Protein AF-A0A399PXQ8-F1 (afdb_monomer_lite)

Organism: NCBI:txid31963

pLDDT: mean 81.85, std 18.83, range [29.98, 98.56]

Structure (mmCIF, N/CA/C/O backbone):
data_AF-A0A399PXQ8-F1
#
_entry.id   AF-A0A399PXQ8-F1
#
loop_
_atom_site.group_PDB
_atom_site.id
_atom_site.type_symbol
_atom_site.label_atom_id
_atom_site.label_alt_id
_atom_site.label_comp_id
_atom_site.label_asym_id
_atom_site.label_entity_id
_atom_site.label_seq_id
_atom_site.pdbx_PDB_ins_code
_atom_site.Cartn_x
_atom_site.Cartn_y
_atom_site.Cartn_z
_atom_site.occupancy
_atom_site.B_iso_or_equiv
_atom_site.auth_seq_id
_atom_site.auth_comp_id
_atom_site.auth_asym_id
_atom_site.auth_atom_id
_atom_site.pdbx_PDB_model_num
ATOM 1 N N . MET A 1 1 ? 26.968 -55.849 16.851 1.00 38.81 1 MET A N 1
ATOM 2 C CA . MET A 1 1 ? 26.206 -56.523 15.780 1.00 38.81 1 MET A CA 1
ATOM 3 C C . MET A 1 1 ? 25.597 -55.443 14.907 1.00 38.81 1 MET A C 1
ATOM 5 O O . MET A 1 1 ? 24.667 -54.772 15.325 1.00 38.81 1 MET A O 1
ATOM 9 N N . THR A 1 2 ? 26.236 -55.182 13.773 1.00 31.77 2 THR A N 1
ATOM 10 C CA . THR A 1 2 ? 25.861 -54.175 12.774 1.00 31.77 2 THR A CA 1
ATOM 11 C C . THR A 1 2 ? 24.678 -54.682 11.950 1.00 31.77 2 THR A C 1
ATOM 13 O O . THR A 1 2 ? 24.764 -55.752 11.354 1.00 31.77 2 THR A O 1
ATOM 16 N N . SER A 1 3 ? 23.578 -53.931 11.944 1.00 33.56 3 SER A N 1
ATOM 17 C CA . SER A 1 3 ? 22.373 -54.218 11.161 1.00 33.56 3 SER A CA 1
ATOM 18 C C . SER A 1 3 ? 22.463 -53.503 9.814 1.00 33.56 3 SER A C 1
ATOM 20 O O . SER A 1 3 ? 22.301 -52.286 9.749 1.00 33.56 3 SER A O 1
ATOM 22 N N . SER A 1 4 ? 22.734 -54.267 8.757 1.00 29.98 4 SER A N 1
ATOM 23 C CA . SER A 1 4 ? 22.723 -53.819 7.365 1.00 29.98 4 SER A CA 1
ATOM 24 C C . SER A 1 4 ? 21.299 -53.833 6.811 1.00 29.98 4 SER A C 1
ATOM 26 O O . SER A 1 4 ? 20.674 -54.889 6.738 1.00 29.98 4 SER A O 1
ATOM 28 N N . THR A 1 5 ? 20.807 -52.678 6.370 1.00 34.47 5 THR A N 1
ATOM 29 C CA . THR A 1 5 ? 19.615 -52.577 5.516 1.00 34.47 5 THR A CA 1
ATOM 30 C C . THR A 1 5 ? 20.083 -52.534 4.055 1.00 34.47 5 THR A C 1
ATOM 32 O O . THR A 1 5 ? 20.978 -51.742 3.751 1.00 34.47 5 THR A O 1
ATOM 35 N N . PRO A 1 6 ? 19.546 -53.365 3.144 1.00 36.91 6 PRO A N 1
ATOM 36 C CA . PRO A 1 6 ? 20.032 -53.431 1.770 1.00 36.91 6 PRO A CA 1
ATOM 37 C C . PRO A 1 6 ? 19.530 -52.235 0.950 1.00 36.91 6 PRO A C 1
ATOM 39 O O . PRO A 1 6 ? 18.336 -51.932 0.921 1.00 36.91 6 PRO A O 1
ATOM 42 N N . ASN A 1 7 ? 20.472 -51.555 0.296 1.00 32.03 7 ASN A N 1
ATOM 43 C CA . ASN A 1 7 ? 20.227 -50.483 -0.662 1.00 32.03 7 ASN A CA 1
ATOM 44 C C . ASN A 1 7 ? 19.535 -51.075 -1.901 1.00 32.03 7 ASN A C 1
ATOM 46 O O . ASN A 1 7 ? 20.034 -52.041 -2.472 1.00 32.03 7 ASN A O 1
ATOM 50 N N . ARG A 1 8 ? 18.374 -50.531 -2.280 1.00 40.97 8 ARG A N 1
ATOM 51 C CA . ARG A 1 8 ? 17.655 -50.933 -3.496 1.00 40.97 8 ARG A CA 1
ATOM 52 C C . ARG A 1 8 ? 18.458 -50.505 -4.720 1.00 40.97 8 ARG A C 1
ATOM 54 O O . ARG A 1 8 ? 18.785 -49.326 -4.854 1.00 40.97 8 ARG A O 1
ATOM 61 N N . ASP A 1 9 ? 18.706 -51.472 -5.594 1.00 32.62 9 ASP A N 1
ATOM 62 C CA . ASP A 1 9 ? 19.324 -51.317 -6.906 1.00 32.62 9 ASP A CA 1
ATOM 63 C C . ASP A 1 9 ? 18.721 -50.138 -7.682 1.00 32.62 9 ASP A C 1
ATOM 65 O O . ASP A 1 9 ? 17.524 -50.098 -7.982 1.00 32.62 9 ASP A O 1
ATOM 69 N N . ARG A 1 10 ? 19.576 -49.163 -8.004 1.00 40.88 10 ARG A N 1
ATOM 70 C CA . ARG A 1 10 ? 19.315 -48.075 -8.954 1.00 40.88 10 ARG A CA 1
ATOM 71 C C . ARG A 1 10 ? 19.903 -48.436 -10.321 1.00 40.88 10 ARG A C 1
ATOM 73 O O . ARG A 1 10 ? 20.663 -47.658 -10.872 1.00 40.88 10 ARG A O 1
ATOM 80 N N . ASP A 1 11 ? 19.513 -49.575 -10.878 1.00 36.62 11 ASP A N 1
ATOM 81 C CA . ASP A 1 11 ? 19.867 -49.948 -12.255 1.00 36.62 11 ASP A CA 1
ATOM 82 C C . ASP A 1 11 ? 18.611 -49.984 -13.134 1.00 36.62 11 ASP A C 1
ATOM 84 O O . ASP A 1 11 ? 18.221 -51.000 -13.703 1.00 36.62 11 ASP A O 1
ATOM 88 N N . SER A 1 12 ? 17.957 -48.826 -13.254 1.00 39.91 12 SER A N 1
ATOM 89 C CA . SER A 1 12 ? 17.153 -48.525 -14.442 1.00 39.91 12 SER A CA 1
ATOM 90 C C . SER A 1 12 ? 17.862 -47.394 -15.173 1.00 39.91 12 SER A C 1
ATOM 92 O O . SER A 1 12 ? 17.763 -46.227 -14.802 1.00 39.91 12 SER A O 1
ATOM 94 N N . ALA A 1 13 ? 18.681 -47.793 -16.144 1.00 40.56 13 ALA A N 1
ATOM 95 C CA . ALA A 1 13 ? 19.464 -46.911 -16.986 1.00 40.56 13 ALA A CA 1
ATOM 96 C C . ALA A 1 13 ? 18.548 -45.877 -17.658 1.00 40.56 13 ALA A C 1
ATOM 98 O O . ALA A 1 13 ? 17.696 -46.217 -18.482 1.00 40.56 13 ALA A O 1
ATOM 99 N N . GLY A 1 14 ? 18.729 -44.604 -17.299 1.00 46.91 14 GLY A N 1
ATOM 100 C CA . GLY A 1 14 ? 18.383 -43.512 -18.203 1.00 46.91 14 GLY A CA 1
ATOM 101 C C . GLY A 1 14 ? 19.235 -43.619 -19.475 1.00 46.91 14 GLY A C 1
ATOM 102 O O . GLY A 1 14 ? 20.247 -44.321 -19.459 1.00 46.91 14 GLY A O 1
ATOM 103 N N . PRO A 1 15 ? 18.839 -42.975 -20.585 1.00 44.28 15 PRO A N 1
ATOM 104 C CA . PRO A 1 15 ? 19.605 -43.046 -21.823 1.00 44.28 15 PRO A CA 1
ATOM 105 C C . PRO A 1 15 ? 21.043 -42.590 -21.561 1.00 44.28 15 PRO A C 1
ATOM 107 O O . PRO A 1 15 ? 21.268 -41.476 -21.087 1.00 44.28 15 PRO A O 1
ATOM 110 N N . ASP A 1 16 ? 21.987 -43.490 -21.829 1.00 48.72 16 ASP A N 1
ATOM 111 C CA . ASP A 1 16 ? 23.416 -43.280 -21.637 1.00 48.72 16 ASP A CA 1
ATOM 112 C C . ASP A 1 16 ? 23.863 -42.179 -22.605 1.00 48.72 16 ASP A C 1
ATOM 114 O O . ASP A 1 16 ? 23.811 -42.340 -23.829 1.00 48.72 16 ASP A O 1
ATOM 118 N N . VAL A 1 17 ? 24.192 -41.006 -22.066 1.00 55.41 17 VAL A N 1
ATOM 119 C CA . VAL A 1 17 ? 24.656 -39.881 -22.876 1.00 55.41 17 VAL A CA 1
ATOM 120 C C . VAL A 1 17 ? 26.142 -40.101 -23.116 1.00 55.41 17 VAL A C 1
ATOM 122 O O . VAL A 1 17 ? 26.964 -39.822 -22.245 1.00 55.41 17 VAL A O 1
ATOM 125 N N . ASP A 1 18 ? 26.480 -40.627 -24.292 1.00 57.66 18 ASP A N 1
ATOM 126 C CA . ASP A 1 18 ? 27.865 -40.803 -24.721 1.00 57.66 18 ASP A CA 1
ATOM 127 C C . ASP A 1 18 ? 28.581 -39.443 -24.799 1.00 57.66 18 ASP A C 1
ATOM 129 O O . ASP A 1 18 ? 28.399 -38.662 -25.734 1.00 57.66 18 ASP A O 1
ATOM 133 N N . ALA A 1 19 ? 29.389 -39.155 -23.779 1.00 57.72 19 ALA A N 1
ATOM 134 C CA . ALA A 1 19 ? 30.185 -37.938 -23.664 1.00 57.72 19 ALA A CA 1
ATOM 135 C C . ALA A 1 19 ? 31.616 -38.100 -24.214 1.00 57.72 19 ALA A C 1
ATOM 137 O O . ALA A 1 19 ? 32.419 -37.171 -24.112 1.00 57.72 19 ALA A O 1
ATOM 138 N N . SER A 1 20 ? 31.959 -39.259 -24.793 1.00 65.75 20 SER A N 1
ATOM 139 C CA . SER A 1 20 ? 33.322 -39.556 -25.260 1.00 65.75 20 SER A CA 1
ATOM 140 C C . SER A 1 20 ? 33.755 -38.736 -26.484 1.00 65.75 20 SER A C 1
ATOM 142 O O . SER A 1 20 ? 34.948 -38.647 -26.771 1.00 65.75 20 SER A O 1
ATOM 144 N N . GLY A 1 21 ? 32.804 -38.094 -27.173 1.00 65.25 21 GLY A N 1
ATOM 145 C CA . GLY A 1 21 ? 33.044 -37.236 -28.338 1.00 65.25 21 GLY A CA 1
ATOM 146 C C . GLY A 1 21 ? 33.207 -35.737 -28.052 1.00 65.25 21 GLY A C 1
ATOM 147 O O . GLY A 1 21 ? 33.344 -34.975 -29.007 1.00 65.25 21 GLY A O 1
ATOM 148 N N . ILE A 1 22 ? 33.160 -35.294 -26.789 1.00 63.03 22 ILE A N 1
ATOM 149 C CA . ILE A 1 22 ? 33.244 -33.864 -26.440 1.00 63.03 22 ILE A CA 1
ATOM 150 C C . ILE A 1 22 ? 34.714 -33.425 -26.367 1.00 63.03 22 ILE A C 1
ATOM 152 O O . ILE A 1 22 ? 35.484 -33.948 -25.559 1.00 63.03 22 ILE A O 1
ATOM 156 N N . ASP A 1 23 ? 35.098 -32.440 -27.186 1.00 67.19 23 ASP A N 1
ATOM 157 C CA . ASP A 1 23 ? 36.404 -31.779 -27.090 1.00 67.19 23 ASP A CA 1
ATOM 158 C C . ASP A 1 23 ? 36.410 -30.771 -25.928 1.00 67.19 23 ASP A C 1
ATOM 160 O O . ASP A 1 23 ? 35.724 -29.749 -25.957 1.00 67.19 23 ASP A O 1
ATOM 164 N N . TRP A 1 24 ? 37.202 -31.063 -24.894 1.00 68.12 24 TRP A N 1
ATOM 165 C CA . TRP A 1 24 ? 37.353 -30.227 -23.698 1.00 68.12 24 TRP A CA 1
ATOM 166 C C . TRP A 1 24 ? 38.434 -29.137 -23.838 1.00 68.12 24 TRP A C 1
ATOM 168 O O . TRP A 1 24 ? 38.728 -28.439 -22.868 1.00 68.12 24 TRP A O 1
ATOM 178 N N . GLY A 1 25 ? 39.053 -28.980 -25.015 1.00 71.44 25 GLY A N 1
ATOM 179 C CA . GLY A 1 25 ? 39.906 -27.834 -25.336 1.00 71.44 25 GLY A CA 1
ATOM 180 C C . GLY A 1 25 ? 39.104 -26.532 -25.478 1.00 71.44 25 GLY A C 1
ATOM 181 O O . GLY A 1 25 ? 37.890 -26.555 -25.654 1.00 71.44 25 GLY A O 1
ATOM 182 N N . SER A 1 26 ? 39.765 -25.369 -25.433 1.00 59.62 26 SER A N 1
ATOM 183 C CA . SER A 1 26 ? 39.088 -24.056 -25.455 1.00 59.62 26 SER A CA 1
ATOM 184 C C . SER A 1 26 ? 38.149 -23.861 -26.656 1.00 59.62 26 SER A C 1
ATOM 186 O O . SER A 1 26 ? 37.049 -23.346 -26.490 1.00 59.62 26 SER A O 1
ATOM 188 N N . GLY A 1 27 ? 38.528 -24.342 -27.846 1.00 65.50 27 GLY A N 1
ATOM 189 C CA . GLY A 1 27 ? 37.681 -24.277 -29.044 1.00 65.50 27 GLY A CA 1
ATOM 190 C C . GLY A 1 27 ? 36.450 -25.194 -28.993 1.00 65.50 27 GLY A C 1
ATOM 191 O O . GLY A 1 27 ? 35.380 -24.816 -29.473 1.00 65.50 27 GLY A O 1
ATOM 192 N N . GLY A 1 28 ? 36.568 -26.376 -28.380 1.00 64.88 28 GLY A N 1
ATOM 193 C CA . GLY A 1 28 ? 35.453 -27.299 -28.156 1.00 64.88 28 GLY A CA 1
ATOM 194 C C . GLY A 1 28 ? 34.519 -26.838 -27.033 1.00 64.88 28 GLY A C 1
ATOM 195 O O . GLY A 1 28 ? 33.299 -26.914 -27.171 1.00 64.88 28 GLY A O 1
ATOM 196 N N . ILE A 1 29 ? 35.058 -26.230 -25.975 1.00 61.78 29 ILE A N 1
ATOM 197 C CA . ILE A 1 29 ? 34.265 -25.584 -24.919 1.00 61.78 29 ILE A CA 1
ATOM 198 C C . ILE A 1 29 ? 33.440 -24.419 -25.488 1.00 61.78 29 ILE A C 1
ATOM 200 O O . ILE A 1 29 ? 32.270 -24.273 -25.154 1.00 61.78 29 ILE A O 1
ATOM 204 N N . GLU A 1 30 ? 33.982 -23.600 -26.384 1.00 60.16 30 GLU A N 1
ATOM 205 C CA . GLU A 1 30 ? 33.217 -22.476 -26.942 1.00 60.16 30 GLU A CA 1
ATOM 206 C C . GLU A 1 30 ? 32.119 -22.919 -27.928 1.00 60.16 30 GLU A C 1
ATOM 208 O O . GLU A 1 30 ? 31.061 -22.293 -27.993 1.00 60.16 30 GLU A O 1
ATOM 213 N N . THR A 1 31 ? 32.325 -24.015 -28.667 1.00 65.19 31 THR A N 1
ATOM 214 C CA . THR A 1 31 ? 31.425 -24.426 -29.766 1.00 65.19 31 THR A CA 1
ATOM 215 C C . THR A 1 31 ? 30.528 -25.624 -29.443 1.00 65.19 31 THR A C 1
ATOM 217 O O . THR A 1 31 ? 29.359 -25.640 -29.833 1.00 65.19 31 THR A O 1
ATOM 220 N N . GLN A 1 32 ? 31.026 -26.619 -28.709 1.00 67.44 32 GLN A N 1
ATOM 221 C CA . GLN A 1 32 ? 30.308 -27.859 -28.400 1.00 67.44 32 GLN A CA 1
ATOM 222 C C . GLN A 1 32 ? 29.657 -27.841 -27.019 1.00 67.44 32 GLN A C 1
ATOM 224 O O . GLN A 1 32 ? 28.577 -28.408 -26.867 1.00 67.44 32 GLN A O 1
ATOM 229 N N . PHE A 1 33 ? 30.244 -27.179 -26.015 1.00 72.75 33 PHE A N 1
ATOM 230 C CA . PHE A 1 33 ? 29.634 -27.107 -24.680 1.00 72.75 33 PHE A CA 1
ATOM 231 C C . PHE A 1 33 ? 28.353 -26.266 -24.691 1.00 72.75 33 PHE A C 1
ATOM 233 O O . PHE A 1 33 ? 27.337 -26.711 -24.167 1.00 72.75 33 PHE A O 1
ATOM 240 N N . GLY A 1 34 ? 28.351 -25.106 -25.360 1.00 73.44 34 GLY A N 1
ATOM 241 C CA . GLY A 1 34 ? 27.140 -24.290 -25.522 1.00 73.44 34 GLY A CA 1
ATOM 242 C C . GLY A 1 34 ? 26.015 -25.043 -26.244 1.00 73.44 34 GLY A C 1
ATOM 243 O O . GLY A 1 34 ? 24.862 -25.020 -25.810 1.00 73.44 34 GLY A O 1
ATOM 244 N N . TRP A 1 35 ? 26.362 -25.794 -27.295 1.00 76.38 35 TRP A N 1
ATOM 245 C CA . TRP A 1 35 ? 25.419 -26.661 -28.003 1.00 76.38 35 TRP A CA 1
ATOM 246 C C . TRP A 1 35 ? 24.925 -27.823 -27.130 1.00 76.38 35 TRP A C 1
ATOM 248 O O . TRP A 1 35 ? 23.727 -28.095 -27.093 1.00 76.38 35 TRP A O 1
ATOM 258 N N . SER A 1 36 ? 25.820 -28.466 -26.377 1.00 78.69 36 SER A N 1
ATOM 259 C CA . SER A 1 36 ? 25.495 -29.594 -25.497 1.00 78.69 36 SER A CA 1
ATOM 260 C C . SER A 1 36 ? 24.619 -29.163 -24.325 1.00 78.69 36 SER A C 1
ATOM 262 O O . SER A 1 36 ? 23.662 -29.859 -24.001 1.00 78.69 36 SER A O 1
ATOM 264 N N . ILE A 1 37 ? 24.869 -27.990 -23.734 1.00 81.12 37 ILE A N 1
ATOM 265 C CA . ILE A 1 37 ? 23.994 -27.399 -22.714 1.00 81.12 37 ILE A CA 1
ATOM 266 C C . ILE A 1 37 ? 22.597 -27.199 -23.286 1.00 81.12 37 ILE A C 1
ATOM 268 O O . ILE A 1 37 ? 21.619 -27.605 -22.661 1.00 81.12 37 ILE A O 1
ATOM 272 N N . GLN A 1 38 ? 22.493 -26.608 -24.477 1.00 78.56 38 GLN A N 1
ATOM 273 C CA . GLN A 1 38 ? 21.197 -26.394 -25.105 1.00 78.56 38 GLN A CA 1
ATOM 274 C C . GLN A 1 38 ? 20.508 -27.726 -25.420 1.00 78.56 38 GLN A C 1
ATOM 276 O O . GLN A 1 38 ? 19.316 -27.865 -25.163 1.00 78.56 38 GLN A O 1
ATOM 281 N N . ALA A 1 39 ? 21.229 -28.727 -25.927 1.00 80.44 39 ALA A N 1
ATOM 282 C CA . ALA A 1 39 ? 20.679 -30.046 -26.224 1.00 80.44 39 ALA A CA 1
ATOM 283 C C . ALA A 1 39 ? 20.182 -30.766 -24.958 1.00 80.44 39 ALA A C 1
ATOM 285 O O . ALA A 1 39 ? 19.056 -31.267 -24.941 1.00 80.44 39 ALA A O 1
ATOM 286 N N . VAL A 1 40 ? 20.973 -30.752 -23.880 1.00 86.50 40 VAL A N 1
ATOM 287 C CA . VAL A 1 40 ? 20.592 -31.299 -22.568 1.00 86.50 40 VAL A CA 1
ATOM 288 C C . VAL A 1 40 ? 19.386 -30.553 -22.009 1.00 86.50 40 VAL A C 1
ATOM 290 O O . VAL A 1 40 ? 18.427 -31.187 -21.576 1.00 86.50 40 VAL A O 1
ATOM 293 N N . TYR A 1 41 ? 19.382 -29.220 -22.073 1.00 82.94 41 TYR A N 1
ATOM 294 C CA . TYR A 1 41 ? 18.260 -28.402 -21.625 1.00 82.94 41 TYR A CA 1
ATOM 295 C C . TYR A 1 41 ? 16.979 -28.722 -22.405 1.00 82.94 41 TYR A C 1
ATOM 297 O O . TYR A 1 41 ? 15.939 -28.964 -21.801 1.00 82.94 41 TYR A O 1
ATOM 305 N N . GLN A 1 42 ? 17.044 -28.803 -23.735 1.00 82.56 42 GLN A N 1
ATOM 306 C CA . GLN A 1 42 ? 15.889 -29.137 -24.575 1.00 82.56 42 GLN A CA 1
ATOM 307 C C . GLN A 1 42 ? 15.394 -30.572 -24.337 1.00 82.56 42 GLN A C 1
ATOM 309 O O . GLN A 1 42 ? 14.185 -30.814 -24.287 1.00 82.56 42 GLN A O 1
ATOM 314 N N . GLY A 1 43 ? 16.312 -31.526 -24.157 1.00 83.81 43 GLY A N 1
ATOM 315 C CA . GLY A 1 43 ? 15.990 -32.906 -23.793 1.00 83.81 43 GLY A CA 1
ATOM 316 C C . GLY A 1 43 ? 15.304 -32.997 -22.429 1.00 83.81 43 GLY A C 1
ATOM 317 O O . GLY A 1 43 ? 14.263 -33.647 -22.295 1.00 83.81 43 GLY A O 1
ATOM 318 N N . PHE A 1 44 ? 15.830 -32.277 -21.437 1.00 83.50 44 PHE A N 1
ATOM 319 C CA . PHE A 1 44 ? 15.227 -32.147 -20.116 1.00 83.50 44 PHE A CA 1
ATOM 320 C C . PHE A 1 44 ? 13.836 -31.511 -20.190 1.00 83.50 44 PHE A C 1
ATOM 322 O O . PHE A 1 44 ? 12.890 -32.089 -19.665 1.00 83.50 44 PHE A O 1
ATOM 329 N N . VAL A 1 45 ? 13.676 -30.377 -20.884 1.00 81.44 45 VAL A N 1
ATOM 330 C CA . VAL A 1 45 ? 12.386 -29.680 -21.028 1.00 81.44 45 VAL A CA 1
ATOM 331 C C . VAL A 1 45 ? 11.336 -30.601 -21.641 1.00 81.44 45 VAL A C 1
ATOM 333 O O . VAL A 1 45 ? 10.243 -30.711 -21.094 1.00 81.44 45 VAL A O 1
ATOM 336 N N . ARG A 1 46 ? 11.666 -31.313 -22.724 1.00 84.50 46 ARG A N 1
ATOM 337 C CA . ARG A 1 46 ? 10.748 -32.259 -23.380 1.00 84.50 46 ARG A CA 1
ATOM 338 C C . ARG A 1 46 ? 10.324 -33.392 -22.445 1.00 84.50 46 ARG A C 1
ATOM 340 O O . ARG A 1 46 ? 9.143 -33.741 -22.374 1.00 84.50 46 ARG A O 1
ATOM 347 N N . THR A 1 47 ? 11.287 -33.961 -21.725 1.00 87.44 47 THR A N 1
ATOM 348 C CA . THR A 1 47 ? 11.041 -35.069 -20.793 1.00 87.44 47 THR A CA 1
ATOM 349 C C . THR A 1 47 ? 10.195 -34.602 -19.612 1.00 87.44 47 THR A C 1
ATOM 351 O O . THR A 1 47 ? 9.193 -35.233 -19.289 1.00 87.44 47 THR A O 1
ATOM 354 N N . ALA A 1 48 ? 10.533 -33.452 -19.025 1.00 82.56 48 ALA A N 1
ATOM 355 C CA . ALA A 1 48 ? 9.783 -32.840 -17.936 1.00 82.56 48 ALA A CA 1
ATOM 356 C C . ALA A 1 48 ? 8.350 -32.494 -18.362 1.00 82.56 48 ALA A C 1
ATOM 358 O O . ALA A 1 48 ? 7.413 -32.855 -17.662 1.00 82.56 48 ALA A O 1
ATOM 359 N N . GLN A 1 49 ? 8.159 -31.862 -19.526 1.00 87.44 49 GLN A N 1
ATOM 360 C CA . GLN A 1 49 ? 6.830 -31.556 -20.072 1.00 87.44 49 GLN A CA 1
ATOM 361 C C . GLN A 1 49 ? 5.959 -32.804 -20.212 1.00 87.44 49 GLN A C 1
ATOM 363 O O . GLN A 1 49 ? 4.781 -32.759 -19.879 1.00 87.44 49 GLN A O 1
ATOM 368 N N . THR A 1 50 ? 6.544 -33.911 -20.671 1.00 90.50 50 THR A N 1
ATOM 369 C CA . THR A 1 50 ? 5.827 -35.184 -20.806 1.00 90.50 50 THR A CA 1
ATOM 370 C C . THR A 1 50 ? 5.485 -35.771 -19.436 1.00 90.50 50 THR A C 1
ATOM 372 O O . THR A 1 50 ? 4.361 -36.208 -19.217 1.00 90.50 50 THR A O 1
ATOM 375 N N . ALA A 1 51 ? 6.434 -35.746 -18.497 1.00 90.69 51 ALA A N 1
ATOM 376 C CA . ALA A 1 51 ? 6.261 -36.317 -17.164 1.00 90.69 51 ALA A CA 1
ATOM 377 C C . ALA A 1 51 ? 5.191 -35.600 -16.325 1.00 90.69 51 ALA A C 1
ATOM 379 O O . ALA A 1 51 ? 4.561 -36.230 -15.481 1.00 90.69 51 ALA A O 1
ATOM 380 N N . VAL A 1 52 ? 4.978 -34.300 -16.552 1.00 92.62 52 VAL A N 1
ATOM 381 C CA . VAL A 1 52 ? 3.979 -33.497 -15.828 1.00 92.62 52 VAL A CA 1
ATOM 382 C C . VAL A 1 52 ? 2.866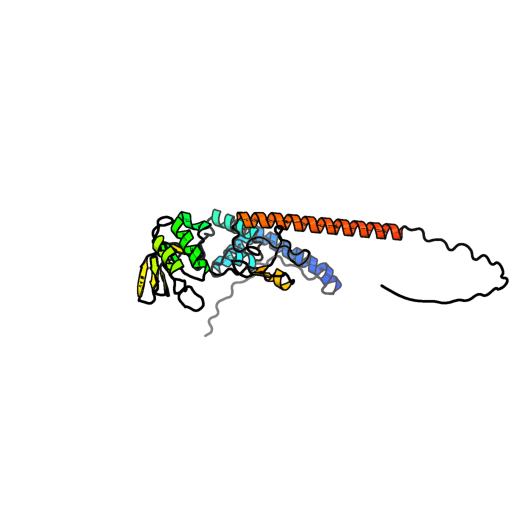 -32.970 -16.736 1.00 92.62 52 VAL A C 1
ATOM 384 O O . VAL A 1 52 ? 2.293 -31.918 -16.464 1.00 92.62 52 VAL A O 1
ATOM 387 N N . ALA A 1 53 ? 2.557 -33.687 -17.820 1.00 89.62 53 ALA A N 1
ATOM 388 C CA . ALA A 1 53 ? 1.569 -33.262 -18.814 1.00 89.62 53 ALA A CA 1
ATOM 389 C C . ALA A 1 53 ? 0.176 -32.991 -18.211 1.00 89.62 53 ALA A C 1
ATOM 391 O O . ALA A 1 53 ? -0.524 -32.084 -18.661 1.00 89.62 53 ALA A O 1
ATOM 392 N N . ASP A 1 54 ? -0.197 -33.730 -17.164 1.00 90.88 54 ASP A N 1
ATOM 393 C CA . ASP A 1 54 ? -1.494 -33.593 -16.490 1.00 90.88 54 ASP A CA 1
ATOM 394 C C . ASP A 1 54 ? -1.527 -32.478 -15.432 1.00 90.88 54 ASP A C 1
ATOM 396 O O . ASP A 1 54 ? -2.606 -32.107 -14.959 1.00 90.88 54 ASP A O 1
ATOM 400 N N . VAL A 1 55 ? -0.367 -31.916 -15.072 1.00 92.88 55 VAL A N 1
ATOM 401 C CA . VAL A 1 55 ? -0.267 -30.819 -14.104 1.00 92.88 55 VAL A CA 1
ATOM 402 C C . VAL A 1 55 ? -0.595 -29.496 -14.804 1.00 92.88 55 VAL A C 1
ATOM 404 O O . VAL A 1 55 ? 0.074 -29.134 -15.778 1.00 92.88 55 VAL A O 1
ATOM 407 N N . PRO A 1 56 ? -1.581 -28.717 -14.324 1.00 92.06 56 PRO A N 1
ATOM 408 C CA . PRO A 1 56 ? -1.878 -27.402 -14.890 1.00 92.06 56 PRO A CA 1
ATOM 409 C C . PRO A 1 56 ? -0.661 -26.479 -14.868 1.00 92.06 56 PRO A C 1
ATOM 411 O O . PRO A 1 56 ? 0.001 -26.338 -13.847 1.00 92.06 56 PRO A O 1
ATOM 414 N N . GLY A 1 57 ? -0.341 -25.859 -16.006 1.00 88.56 57 GLY A N 1
ATOM 415 C CA . GLY A 1 57 ? 0.882 -25.060 -16.156 1.00 88.56 57 GLY A CA 1
ATOM 416 C C . GLY A 1 57 ? 2.159 -25.882 -16.396 1.00 88.56 57 GLY A C 1
ATOM 417 O O . GLY A 1 57 ? 3.254 -25.311 -16.434 1.00 88.56 57 GLY A O 1
ATOM 418 N N . GLY A 1 58 ? 2.044 -27.204 -16.573 1.00 91.31 58 GLY A N 1
ATOM 419 C CA . GLY A 1 58 ? 3.135 -28.105 -16.936 1.00 91.31 58 GLY A CA 1
ATOM 420 C C . GLY A 1 58 ? 4.298 -28.059 -15.935 1.00 91.31 58 GLY A C 1
ATOM 421 O O . GLY A 1 58 ? 4.066 -28.019 -14.724 1.00 91.31 58 GLY A O 1
ATOM 422 N N . PRO A 1 59 ? 5.564 -28.015 -16.403 1.00 90.06 59 PRO A N 1
ATOM 423 C CA . PRO A 1 59 ? 6.735 -27.979 -15.521 1.00 90.06 59 PRO A CA 1
ATOM 424 C C . PRO A 1 59 ? 6.710 -26.851 -14.486 1.00 90.06 59 PRO A C 1
ATOM 426 O O . PRO A 1 59 ? 7.152 -27.048 -13.359 1.00 90.06 59 PRO A O 1
ATOM 429 N N . ARG A 1 60 ? 6.155 -25.683 -14.838 1.00 91.12 60 ARG A N 1
ATOM 430 C CA . ARG A 1 60 ? 6.042 -24.543 -13.915 1.00 91.12 60 ARG A CA 1
ATOM 431 C C . ARG A 1 60 ? 4.994 -24.791 -12.838 1.00 91.12 60 ARG A C 1
ATOM 433 O O . ARG A 1 60 ? 5.238 -24.483 -11.678 1.00 91.12 60 ARG A O 1
ATOM 440 N N . GLY A 1 61 ? 3.858 -25.379 -13.211 1.00 92.88 61 GLY A N 1
ATOM 441 C CA . GLY A 1 61 ? 2.841 -25.803 -12.251 1.00 92.88 61 GLY A CA 1
ATOM 442 C C . GLY A 1 61 ? 3.390 -26.814 -11.255 1.00 92.88 61 GLY A C 1
ATOM 443 O O . GLY A 1 61 ? 3.203 -26.663 -10.053 1.00 92.88 61 GLY A O 1
ATOM 444 N N . TYR A 1 62 ? 4.166 -27.783 -11.741 1.00 92.94 62 TYR A N 1
ATOM 445 C CA . TYR A 1 62 ? 4.843 -28.742 -10.874 1.00 92.94 62 TYR A CA 1
ATOM 446 C C . TYR A 1 62 ? 5.854 -28.071 -9.932 1.00 92.94 62 TYR A C 1
ATOM 448 O O . TYR A 1 62 ? 5.850 -28.354 -8.740 1.00 92.94 62 TYR A O 1
ATOM 456 N N . GLN A 1 63 ? 6.677 -27.138 -10.425 1.00 91.38 63 GLN A N 1
ATOM 457 C CA . GLN A 1 63 ? 7.609 -26.372 -9.582 1.00 91.38 63 GLN A CA 1
ATOM 458 C C . GLN A 1 63 ? 6.889 -25.585 -8.482 1.00 91.38 63 GLN A C 1
ATOM 460 O O . GLN A 1 63 ? 7.341 -25.581 -7.339 1.00 91.38 63 GLN A O 1
ATOM 465 N N . VAL A 1 64 ? 5.762 -24.953 -8.819 1.00 93.06 64 VAL A N 1
ATOM 466 C CA . VAL A 1 64 ? 4.895 -24.264 -7.857 1.00 93.06 64 VAL A CA 1
ATOM 467 C C . VAL A 1 64 ? 4.386 -25.240 -6.799 1.00 93.06 64 VAL A C 1
ATOM 469 O O . VAL A 1 64 ? 4.550 -24.964 -5.615 1.00 93.06 64 VAL A O 1
ATOM 472 N N . LEU A 1 65 ? 3.834 -26.390 -7.204 1.00 93.06 65 LEU A N 1
ATOM 473 C CA . LEU A 1 65 ? 3.320 -27.407 -6.280 1.00 93.06 65 LEU A CA 1
ATOM 474 C C . LEU A 1 65 ? 4.404 -27.956 -5.349 1.00 93.06 65 LEU A C 1
ATOM 476 O O . LEU A 1 65 ? 4.160 -28.111 -4.155 1.00 93.06 65 LEU A O 1
ATOM 480 N N . VAL A 1 66 ? 5.605 -28.222 -5.867 1.00 92.06 66 VAL A N 1
ATOM 481 C CA . VAL A 1 66 ? 6.740 -28.651 -5.041 1.00 92.06 66 VAL A CA 1
ATOM 482 C C . VAL A 1 66 ? 7.074 -27.568 -4.023 1.00 92.06 66 VAL A C 1
ATOM 484 O O . VAL A 1 66 ? 7.047 -27.839 -2.829 1.00 92.06 66 VAL A O 1
ATOM 487 N N . ALA A 1 67 ? 7.296 -26.331 -4.468 1.00 91.12 67 ALA A N 1
ATOM 488 C CA . ALA A 1 67 ? 7.692 -25.243 -3.583 1.00 91.12 67 ALA A CA 1
ATOM 489 C C . ALA A 1 67 ? 6.685 -25.006 -2.445 1.00 91.12 67 ALA A C 1
ATOM 491 O O . ALA A 1 67 ? 7.092 -24.903 -1.294 1.00 91.12 67 ALA A O 1
ATOM 492 N N . ILE A 1 68 ? 5.378 -24.990 -2.729 1.00 89.62 68 ILE A N 1
ATOM 493 C CA . ILE A 1 68 ? 4.355 -24.755 -1.693 1.00 89.62 68 ILE A CA 1
ATOM 494 C C . ILE A 1 68 ? 4.119 -25.957 -0.764 1.00 89.62 68 ILE A C 1
ATOM 496 O O . ILE A 1 68 ? 3.484 -25.793 0.272 1.00 89.62 68 ILE A O 1
ATOM 500 N N . THR A 1 69 ? 4.565 -27.163 -1.135 1.00 90.12 69 THR A N 1
ATOM 501 C CA . THR A 1 69 ? 4.416 -28.371 -0.298 1.00 90.12 69 THR A CA 1
ATOM 502 C C . THR A 1 69 ? 5.671 -28.696 0.503 1.00 90.12 69 THR A C 1
ATOM 504 O O . THR A 1 69 ? 5.580 -29.376 1.524 1.00 90.12 69 THR A O 1
ATOM 507 N N . THR A 1 70 ? 6.839 -28.219 0.068 1.00 88.06 70 THR A N 1
ATOM 508 C CA . THR A 1 70 ? 8.116 -28.440 0.760 1.00 88.06 70 THR A CA 1
ATOM 509 C C . THR A 1 70 ? 8.553 -27.270 1.634 1.00 88.06 70 THR A C 1
ATOM 511 O O . THR A 1 70 ? 9.500 -27.413 2.405 1.00 88.06 70 THR A O 1
ATOM 514 N N . GLU A 1 71 ? 7.910 -26.112 1.504 1.00 82.44 71 GLU A N 1
ATOM 515 C CA . GLU A 1 71 ? 8.282 -24.869 2.184 1.00 82.44 71 GLU A CA 1
ATOM 516 C C . GLU A 1 71 ? 7.049 -24.179 2.772 1.00 82.44 71 GLU A C 1
ATOM 518 O O . GLU A 1 71 ? 5.911 -24.549 2.481 1.00 82.44 71 GLU A O 1
ATOM 523 N N . GLU A 1 72 ? 7.271 -23.158 3.604 1.00 77.00 72 GLU A N 1
ATOM 524 C CA . GLU A 1 72 ? 6.169 -22.332 4.090 1.00 77.00 72 GLU A CA 1
ATOM 525 C C . GLU A 1 72 ? 5.478 -21.599 2.923 1.00 77.00 72 GLU A C 1
ATOM 527 O O . GLU A 1 72 ? 6.158 -21.047 2.048 1.00 77.00 72 GLU A O 1
ATOM 532 N N . PRO A 1 73 ? 4.133 -21.551 2.898 1.00 68.25 73 PRO A N 1
ATOM 533 C CA . PRO A 1 73 ? 3.394 -20.812 1.883 1.00 68.25 73 PRO A CA 1
ATOM 534 C C . PRO A 1 73 ? 3.799 -19.334 1.864 1.00 68.25 73 PRO A C 1
ATOM 536 O O . PRO A 1 73 ? 3.752 -18.646 2.881 1.00 68.25 73 PRO A O 1
ATOM 539 N N . THR A 1 74 ? 4.164 -18.822 0.689 1.00 77.62 74 THR A N 1
ATOM 540 C CA . THR A 1 74 ? 4.538 -17.413 0.494 1.00 77.62 74 THR A CA 1
ATOM 541 C C . THR A 1 74 ? 3.612 -16.727 -0.508 1.00 77.62 74 THR A C 1
ATOM 543 O O . THR A 1 74 ? 2.793 -17.357 -1.178 1.00 77.62 74 THR A O 1
ATOM 546 N N . SER A 1 75 ? 3.721 -15.400 -0.621 1.00 85.75 75 SER A N 1
ATOM 547 C CA . SER A 1 75 ? 2.978 -14.653 -1.643 1.00 85.75 75 SER A CA 1
ATOM 548 C C . SER A 1 75 ? 3.317 -15.133 -3.062 1.00 85.75 75 SER A C 1
ATOM 550 O O . SER A 1 75 ? 4.454 -15.515 -3.344 1.00 85.75 75 SER A O 1
ATOM 552 N N . GLN A 1 76 ? 2.366 -15.010 -3.994 1.00 88.56 76 GLN A N 1
ATOM 553 C CA . GLN A 1 76 ? 2.583 -15.353 -5.410 1.00 88.56 76 GLN A CA 1
ATOM 554 C C . GLN A 1 76 ? 3.805 -14.631 -6.005 1.00 88.56 76 GLN A C 1
ATOM 556 O O . GLN A 1 76 ? 4.541 -15.206 -6.800 1.00 88.56 76 GLN A O 1
ATOM 561 N N . LEU A 1 77 ? 4.056 -13.384 -5.586 1.00 83.38 77 LEU A N 1
ATOM 562 C CA . LEU A 1 77 ? 5.219 -12.614 -6.027 1.00 83.38 77 LEU A CA 1
ATOM 563 C C . LEU A 1 77 ? 6.539 -13.195 -5.499 1.00 83.38 77 LEU A C 1
ATOM 565 O O . LEU A 1 77 ? 7.506 -13.275 -6.252 1.00 83.38 77 LEU A O 1
ATOM 569 N N . ALA A 1 78 ? 6.579 -13.607 -4.231 1.00 83.50 78 ALA A N 1
ATOM 570 C CA . ALA A 1 78 ? 7.758 -14.247 -3.649 1.00 83.50 78 ALA A CA 1
ATOM 571 C C . ALA A 1 78 ? 8.054 -15.584 -4.344 1.00 83.50 78 ALA A C 1
ATOM 573 O O . ALA A 1 78 ? 9.200 -15.863 -4.694 1.00 83.50 78 ALA A O 1
ATOM 574 N N . LEU A 1 79 ? 7.006 -16.359 -4.635 1.00 89.38 79 LEU A N 1
ATOM 575 C CA . LEU A 1 79 ? 7.121 -17.610 -5.373 1.00 89.38 79 LEU A CA 1
ATOM 576 C C . LEU A 1 79 ? 7.629 -17.387 -6.807 1.00 89.38 79 LEU A C 1
ATOM 578 O O . LEU A 1 79 ? 8.499 -18.118 -7.275 1.00 89.38 79 LEU A O 1
ATOM 582 N N . ALA A 1 80 ? 7.138 -16.347 -7.488 1.00 89.88 80 ALA A N 1
ATOM 583 C CA . ALA A 1 80 ? 7.574 -15.973 -8.834 1.00 89.88 80 ALA A CA 1
ATOM 584 C C . ALA A 1 80 ? 9.071 -15.634 -8.868 1.00 89.88 80 ALA A C 1
ATOM 586 O O . ALA A 1 80 ? 9.818 -16.180 -9.679 1.00 89.88 80 ALA A O 1
ATOM 587 N N . GLN A 1 81 ? 9.524 -14.796 -7.931 1.00 86.75 81 GLN A N 1
ATOM 588 C CA . GLN A 1 81 ? 10.931 -14.417 -7.794 1.00 86.75 81 GLN A CA 1
ATOM 589 C C . GLN A 1 81 ? 11.822 -15.621 -7.481 1.00 86.75 81 GLN A C 1
ATOM 591 O O . GLN A 1 81 ? 12.868 -15.784 -8.105 1.00 86.75 81 GLN A O 1
ATOM 596 N N . ARG A 1 82 ? 11.392 -16.486 -6.555 1.00 85.69 82 ARG A N 1
ATOM 597 C CA . ARG A 1 82 ? 12.135 -17.688 -6.155 1.00 85.69 82 ARG A CA 1
ATOM 598 C C . ARG A 1 82 ? 12.306 -18.672 -7.309 1.00 85.69 82 ARG A C 1
ATOM 600 O O . ARG A 1 82 ? 13.391 -19.213 -7.492 1.00 85.69 82 ARG A O 1
ATOM 607 N N . LEU A 1 83 ? 11.238 -18.916 -8.064 1.00 90.12 83 LEU A N 1
ATOM 608 C CA . LEU A 1 83 ? 11.227 -19.912 -9.136 1.00 90.12 83 LEU A CA 1
ATOM 609 C C . LEU A 1 83 ? 11.716 -19.356 -10.482 1.00 90.12 83 LEU A C 1
ATOM 611 O O . LEU A 1 83 ? 11.756 -20.094 -11.464 1.00 90.12 83 LEU A O 1
ATOM 615 N N . GLY A 1 84 ? 12.066 -18.066 -10.554 1.00 89.62 84 GLY A N 1
ATOM 616 C CA . GLY A 1 84 ? 12.427 -17.410 -11.814 1.00 89.62 84 GLY A CA 1
ATOM 617 C C . GLY A 1 84 ? 11.276 -17.393 -12.828 1.00 89.62 84 GLY A C 1
ATOM 618 O O . GLY A 1 84 ? 11.506 -17.390 -14.036 1.00 89.62 84 GLY A O 1
ATOM 619 N N . ILE A 1 85 ? 10.032 -17.423 -12.347 1.00 89.88 85 ILE A N 1
ATOM 620 C CA . ILE A 1 85 ? 8.826 -17.371 -13.175 1.00 89.88 85 ILE A CA 1
ATOM 621 C C . ILE A 1 85 ? 8.400 -15.905 -13.274 1.00 89.88 85 ILE A C 1
ATOM 623 O O . ILE A 1 85 ? 8.272 -15.224 -12.260 1.00 89.88 85 ILE A O 1
ATOM 627 N N . ASP A 1 86 ? 8.157 -15.410 -14.490 1.00 90.00 86 ASP A N 1
ATOM 628 C CA . ASP A 1 86 ? 7.610 -14.062 -14.680 1.00 90.00 86 ASP A CA 1
ATOM 629 C C . ASP A 1 86 ? 6.302 -13.878 -13.890 1.00 90.00 86 ASP A C 1
ATOM 631 O O . ASP A 1 86 ? 5.457 -14.775 -13.851 1.00 90.00 86 ASP A O 1
ATOM 635 N N . LYS A 1 87 ? 6.100 -12.695 -13.300 1.00 84.88 87 LYS A N 1
ATOM 636 C CA . LYS A 1 87 ? 4.937 -12.411 -12.441 1.00 84.88 87 LYS A CA 1
ATOM 637 C C . LYS A 1 87 ? 3.601 -12.672 -13.144 1.00 84.88 87 LYS A C 1
ATOM 639 O O . LYS A 1 87 ? 2.666 -13.148 -12.513 1.00 84.88 87 LYS A O 1
ATOM 644 N N . THR A 1 88 ? 3.512 -12.378 -14.440 1.00 87.25 88 THR A N 1
ATOM 645 C CA . THR A 1 88 ? 2.282 -12.533 -15.225 1.00 87.25 88 THR A CA 1
ATOM 646 C C . THR A 1 88 ? 2.033 -14.009 -15.496 1.00 87.25 88 THR A C 1
ATOM 648 O O . THR A 1 88 ? 0.913 -14.493 -15.370 1.00 87.25 88 THR A O 1
ATOM 651 N N . GLN A 1 89 ? 3.100 -14.747 -15.809 1.00 90.06 89 GLN A N 1
ATOM 652 C CA . GLN A 1 89 ? 3.047 -16.196 -15.990 1.00 90.06 89 GLN A CA 1
ATOM 653 C C . GLN A 1 89 ? 2.696 -16.924 -14.690 1.00 90.06 89 GLN A C 1
ATOM 655 O O . GLN A 1 89 ? 1.942 -17.891 -14.731 1.00 90.06 89 GLN A O 1
ATOM 660 N N . MET A 1 90 ? 3.186 -16.446 -13.543 1.00 93.44 90 MET A N 1
ATOM 661 C CA . MET A 1 90 ? 2.824 -16.993 -12.237 1.00 93.44 90 MET A CA 1
ATOM 662 C C . MET A 1 90 ? 1.315 -16.904 -11.997 1.00 93.44 90 MET A C 1
ATOM 664 O O . MET A 1 90 ? 0.717 -17.895 -11.588 1.00 93.44 90 MET A O 1
ATOM 668 N N . THR A 1 91 ? 0.686 -15.766 -12.309 1.00 92.00 91 THR A N 1
ATOM 669 C CA . THR A 1 91 ? -0.770 -15.612 -12.167 1.00 92.00 91 THR A CA 1
ATOM 670 C C . THR A 1 91 ? -1.521 -16.694 -12.940 1.00 92.00 91 THR A C 1
ATOM 672 O O . THR A 1 91 ? -2.330 -17.398 -12.343 1.00 92.00 91 THR A O 1
ATOM 675 N N . TYR A 1 92 ? -1.179 -16.908 -14.216 1.00 93.38 92 TYR A N 1
ATOM 676 C CA . TYR A 1 92 ? -1.809 -17.941 -15.046 1.00 93.38 92 TYR A CA 1
ATOM 677 C C . TYR A 1 92 ? -1.557 -19.364 -14.541 1.00 93.38 92 TYR A C 1
ATOM 679 O O . TYR A 1 92 ? -2.461 -20.195 -14.569 1.00 93.38 92 TYR A O 1
ATOM 687 N N . VAL A 1 93 ? -0.340 -19.659 -14.074 1.00 94.06 93 VAL A N 1
ATOM 688 C CA . VAL A 1 93 ? -0.013 -20.970 -13.495 1.00 94.06 93 VAL A CA 1
ATOM 689 C C . VAL A 1 93 ? -0.867 -21.225 -12.253 1.00 94.06 93 VAL A C 1
ATOM 691 O O . VAL A 1 93 ? -1.461 -22.293 -12.132 1.00 94.06 93 VAL A O 1
ATOM 694 N N . ILE A 1 94 ? -0.975 -20.243 -11.357 1.00 92.62 94 ILE A N 1
ATOM 695 C CA . ILE A 1 94 ? -1.779 -20.363 -10.138 1.00 92.62 94 ILE A CA 1
ATOM 696 C C . ILE A 1 94 ? -3.273 -20.441 -10.467 1.00 92.62 94 ILE A C 1
ATOM 698 O O . ILE A 1 94 ? -3.962 -21.241 -9.846 1.00 92.62 94 ILE A O 1
ATOM 702 N N . ASP A 1 95 ? -3.776 -19.660 -11.429 1.00 94.00 95 ASP A N 1
ATOM 703 C CA . ASP A 1 95 ? -5.178 -19.734 -11.869 1.00 94.00 95 ASP A CA 1
ATOM 704 C C . ASP A 1 95 ? -5.510 -21.143 -12.376 1.00 94.00 95 ASP A C 1
ATOM 706 O O . ASP A 1 95 ? -6.477 -21.748 -11.924 1.00 94.00 95 ASP A O 1
ATOM 710 N N . ALA A 1 96 ? -4.662 -21.706 -13.242 1.00 93.94 96 ALA A N 1
ATOM 711 C CA . ALA A 1 96 ? -4.867 -23.040 -13.801 1.00 93.94 96 ALA A CA 1
ATOM 712 C C . ALA A 1 96 ? -4.794 -24.145 -12.730 1.00 93.94 96 ALA A C 1
ATOM 714 O O . ALA A 1 96 ? -5.539 -25.125 -12.784 1.00 93.94 96 ALA A O 1
ATOM 715 N N . LEU A 1 97 ? -3.901 -24.002 -11.745 1.00 94.69 97 LEU A N 1
ATOM 716 C CA . LEU A 1 97 ? -3.825 -24.916 -10.605 1.00 94.69 97 LEU A CA 1
ATOM 717 C C . LEU A 1 97 ? -5.057 -24.792 -9.697 1.00 94.69 97 LEU A C 1
ATOM 719 O O . LEU A 1 97 ? -5.568 -25.811 -9.233 1.00 94.69 97 LEU A O 1
ATOM 723 N N . ALA A 1 98 ? -5.538 -23.571 -9.455 1.00 94.25 98 ALA A N 1
ATOM 724 C CA . ALA A 1 98 ? -6.687 -23.307 -8.594 1.00 94.25 98 ALA A CA 1
ATOM 725 C C . ALA A 1 98 ? -7.995 -23.791 -9.224 1.00 94.25 98 ALA A C 1
ATOM 727 O O . ALA A 1 98 ? -8.805 -24.423 -8.552 1.00 94.25 98 ALA A O 1
ATOM 728 N N . GLU A 1 99 ? -8.171 -23.577 -10.529 1.00 94.88 99 GLU A N 1
ATOM 729 C CA . GLU A 1 99 ? -9.331 -24.053 -11.290 1.00 94.88 99 GLU A CA 1
ATOM 730 C C . GLU A 1 99 ? -9.474 -25.581 -11.228 1.00 94.88 99 GLU A C 1
ATOM 732 O O . GLU A 1 99 ? -10.584 -26.107 -11.174 1.00 94.88 99 GLU A O 1
ATOM 737 N N . ARG A 1 100 ? -8.351 -26.307 -11.165 1.00 93.81 100 ARG A N 1
ATOM 738 C CA . ARG A 1 100 ? -8.337 -27.768 -10.981 1.00 93.81 100 ARG A CA 1
ATOM 739 C C . ARG A 1 100 ? -8.297 -28.220 -9.519 1.00 93.81 100 ARG A C 1
ATOM 741 O O . ARG A 1 100 ? -8.163 -29.413 -9.261 1.00 93.81 100 ARG A O 1
ATOM 748 N N . GLY A 1 101 ? -8.407 -27.294 -8.569 1.00 94.00 101 GLY A N 1
ATOM 749 C CA . GLY A 1 101 ? -8.437 -27.591 -7.137 1.00 94.00 101 GLY A CA 1
ATOM 750 C C . GLY A 1 101 ? -7.105 -28.070 -6.553 1.00 94.00 101 GLY A C 1
ATOM 751 O O . GLY A 1 101 ? -7.099 -28.659 -5.476 1.00 94.00 101 GLY A O 1
ATOM 752 N N . HIS A 1 102 ? -5.977 -27.846 -7.235 1.00 91.94 102 HIS A N 1
ATOM 753 C CA . HIS A 1 102 ? -4.657 -28.205 -6.702 1.00 91.94 102 HIS A CA 1
ATOM 754 C C . HIS A 1 102 ? -4.132 -27.196 -5.681 1.00 91.94 102 HIS A C 1
ATOM 756 O O . HIS A 1 102 ? -3.328 -27.559 -4.826 1.00 91.94 102 HIS A O 1
ATOM 762 N N . VAL A 1 103 ? -4.552 -25.934 -5.785 1.00 92.12 103 VAL A N 1
ATOM 763 C CA . VAL A 1 103 ? -4.163 -24.861 -4.863 1.00 92.12 103 VAL A CA 1
ATOM 764 C C . VAL A 1 103 ? -5.368 -24.000 -4.515 1.00 92.12 103 VAL A C 1
ATOM 766 O O . VAL A 1 103 ? -6.275 -23.831 -5.326 1.00 92.12 103 VAL A O 1
ATOM 769 N N . GLU A 1 104 ? -5.348 -23.403 -3.330 1.00 90.31 104 GLU A N 1
ATOM 770 C CA . GLU A 1 104 ? -6.293 -22.365 -2.927 1.00 90.31 104 GLU A CA 1
ATOM 771 C C . GLU A 1 104 ? -5.530 -21.062 -2.673 1.00 90.31 104 GLU A C 1
ATOM 773 O O . GLU A 1 104 ? -4.409 -21.065 -2.158 1.00 90.31 104 GLU A O 1
ATOM 778 N N . ARG A 1 105 ? -6.130 -19.927 -3.045 1.00 87.06 105 ARG A N 1
ATOM 779 C CA . ARG A 1 105 ? -5.602 -18.605 -2.703 1.00 87.06 105 ARG A CA 1
ATOM 780 C C . ARG A 1 105 ? -6.195 -18.169 -1.378 1.00 87.06 105 ARG A C 1
ATOM 782 O O . ARG A 1 105 ? -7.384 -17.878 -1.309 1.00 87.06 105 ARG A O 1
ATOM 789 N N . GLN A 1 106 ? -5.345 -18.052 -0.369 1.00 79.50 106 GLN A N 1
ATOM 790 C CA . GLN A 1 106 ? -5.727 -17.470 0.908 1.00 79.50 106 GLN A CA 1
ATOM 791 C C . GLN A 1 106 ? -4.978 -16.150 1.129 1.00 79.50 106 GLN A C 1
ATOM 793 O O . GLN A 1 106 ? -3.811 -16.031 0.734 1.00 79.50 106 GLN A O 1
ATOM 798 N N . PRO A 1 107 ? -5.627 -15.138 1.727 1.00 70.50 107 PRO A N 1
ATOM 799 C CA . PRO A 1 107 ? -4.933 -13.963 2.234 1.00 70.50 107 PRO A CA 1
ATOM 800 C C . PRO A 1 107 ? -3.776 -14.377 3.155 1.00 70.50 107 PRO A C 1
ATOM 802 O O . PRO A 1 107 ? -3.922 -15.280 3.977 1.00 70.50 107 PRO A O 1
ATOM 805 N N . HIS A 1 108 ? -2.612 -13.741 3.008 1.00 66.12 108 HIS A N 1
ATOM 806 C CA . HIS A 1 108 ? -1.450 -14.076 3.830 1.00 66.12 108 HIS A CA 1
ATOM 807 C C . HIS A 1 108 ? -1.755 -13.768 5.308 1.00 66.12 108 HIS A C 1
ATOM 809 O O . HIS A 1 108 ? -2.177 -12.645 5.588 1.00 66.12 108 HIS A O 1
ATOM 815 N N . PRO A 1 109 ? -1.493 -14.682 6.265 1.00 59.38 109 PRO A N 1
ATOM 816 C CA . PRO A 1 109 ? -1.961 -14.564 7.656 1.00 59.38 109 PRO A CA 1
ATOM 817 C C . PRO A 1 109 ? -1.469 -13.303 8.391 1.00 59.38 109 PRO A C 1
ATOM 819 O O . PRO A 1 109 ? -2.061 -12.875 9.381 1.00 59.38 109 PRO A O 1
ATOM 822 N N . SER A 1 110 ? -0.393 -12.679 7.906 1.00 60.03 110 SER A N 1
ATOM 823 C CA . SER A 1 110 ? 0.165 -11.439 8.457 1.00 60.03 110 SER A CA 1
ATOM 824 C C . SER A 1 110 ? -0.116 -10.165 7.644 1.00 60.03 110 SER A C 1
ATOM 826 O O . SER A 1 110 ? 0.263 -9.085 8.099 1.00 60.03 110 SER A O 1
ATOM 828 N N . ASP A 1 111 ? -0.772 -10.236 6.477 1.00 63.38 111 ASP A N 1
ATOM 829 C CA . ASP A 1 111 ? -1.084 -9.040 5.679 1.00 63.38 111 ASP A CA 1
ATOM 830 C C . ASP A 1 111 ? -2.433 -8.436 6.103 1.00 63.38 111 ASP A C 1
ATOM 832 O O . ASP A 1 111 ? -3.500 -8.958 5.790 1.00 63.38 111 ASP A O 1
ATOM 836 N N . ARG A 1 112 ? -2.375 -7.338 6.869 1.00 60.47 112 ARG A N 1
ATOM 837 C CA . ARG A 1 112 ? -3.532 -6.674 7.507 1.00 60.47 112 ARG A CA 1
ATOM 838 C C . ARG A 1 112 ? -3.883 -5.321 6.874 1.00 60.47 112 ARG A C 1
ATOM 840 O O . ARG A 1 112 ? -4.469 -4.461 7.529 1.00 60.47 112 ARG A O 1
ATOM 847 N N . ARG A 1 113 ? -3.448 -5.065 5.639 1.00 62.66 113 ARG A N 1
ATOM 848 C CA . ARG A 1 113 ? -3.619 -3.756 4.987 1.00 62.66 113 ARG A CA 1
ATOM 849 C C . ARG A 1 113 ? -5.056 -3.575 4.493 1.00 62.66 113 ARG A C 1
ATOM 851 O O . ARG A 1 113 ? -5.506 -4.337 3.650 1.00 62.66 113 ARG A O 1
ATOM 858 N N . ILE A 1 114 ? -5.728 -2.528 4.972 1.00 59.41 114 ILE A N 1
ATOM 859 C CA . ILE A 1 114 ? -7.090 -2.135 4.575 1.00 59.41 114 ILE A CA 1
ATOM 860 C C . ILE A 1 114 ? -7.071 -0.635 4.226 1.00 59.41 114 ILE A C 1
ATOM 862 O O . ILE A 1 114 ? -6.514 0.163 4.987 1.00 59.41 114 ILE A O 1
ATOM 866 N N . ARG A 1 115 ? -7.620 -0.232 3.068 1.00 58.91 115 ARG A N 1
ATOM 867 C CA . ARG A 1 115 ? -7.638 1.163 2.575 1.00 58.91 115 ARG A CA 1
ATOM 868 C C . ARG A 1 115 ? -9.071 1.709 2.446 1.00 58.91 115 ARG A C 1
ATOM 870 O O . ARG A 1 115 ? -9.917 1.056 1.845 1.00 58.91 115 ARG A O 1
ATOM 877 N N . PRO A 1 116 ? -9.351 2.958 2.873 1.00 55.62 116 PRO A N 1
ATOM 878 C CA . PRO A 1 116 ? -10.703 3.545 2.885 1.00 55.62 116 PRO A CA 1
ATOM 879 C C . PRO A 1 116 ? -11.482 3.497 1.577 1.00 55.62 116 PRO A C 1
ATOM 881 O O . PRO A 1 116 ? -12.689 3.293 1.580 1.00 55.62 116 PRO A O 1
ATOM 884 N N . TYR A 1 117 ? -10.801 3.743 0.460 1.00 60.41 117 TYR A N 1
ATOM 885 C CA . TYR A 1 117 ? -11.432 3.804 -0.857 1.00 60.41 117 TYR A CA 1
ATOM 886 C C . TYR A 1 117 ? -11.562 2.430 -1.519 1.00 60.41 117 TYR A C 1
ATOM 888 O O . TYR A 1 117 ? -12.230 2.322 -2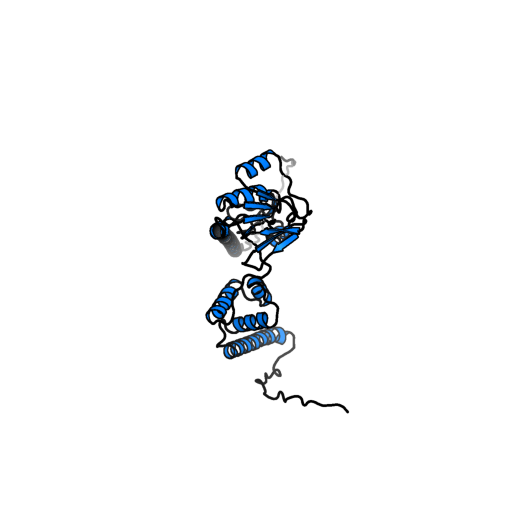.541 1.00 60.41 117 TYR A O 1
ATOM 896 N N . CYS A 1 118 ? -10.906 1.408 -0.967 1.00 70.06 118 CYS A N 1
ATOM 897 C CA . CYS A 1 118 ? -10.962 0.038 -1.466 1.00 70.06 118 CYS A CA 1
ATOM 898 C C . CYS A 1 118 ? -11.908 -0.827 -0.633 1.00 70.06 118 CYS A C 1
ATOM 900 O O . CYS A 1 118 ? -12.592 -1.656 -1.210 1.00 70.06 118 CYS A O 1
ATOM 902 N N . ASP A 1 119 ? -11.941 -0.598 0.682 1.00 77.31 119 ASP A N 1
ATOM 903 C CA . ASP A 1 119 ? -12.590 -1.493 1.645 1.00 77.31 119 ASP A CA 1
ATOM 904 C C . ASP A 1 119 ? -13.630 -0.779 2.530 1.00 77.31 119 ASP A C 1
ATOM 906 O O . ASP A 1 119 ? -14.322 -1.404 3.332 1.00 77.31 119 ASP A O 1
ATOM 910 N N . GLY A 1 120 ? -13.719 0.556 2.455 1.00 79.19 120 GLY A N 1
ATOM 911 C CA . GLY A 1 120 ? -14.602 1.340 3.325 1.00 79.19 120 GLY A CA 1
ATOM 912 C C . GLY A 1 120 ? -16.086 1.079 3.070 1.00 79.19 120 GLY A C 1
ATOM 913 O O . GLY A 1 120 ? -16.884 1.113 4.005 1.00 79.19 120 GLY A O 1
ATOM 914 N N . TYR A 1 121 ? -16.462 0.773 1.825 1.00 83.69 121 TYR A N 1
ATOM 915 C CA . TYR A 1 121 ? -17.847 0.464 1.472 1.00 83.69 121 TYR A CA 1
ATOM 916 C C . TYR A 1 121 ? -18.294 -0.890 2.039 1.00 83.69 121 TYR A C 1
ATOM 918 O O . TYR A 1 121 ? -19.437 -1.035 2.477 1.00 83.69 121 TYR A O 1
ATOM 926 N N . GLU A 1 122 ? -17.399 -1.874 2.053 1.00 82.50 122 GLU A N 1
ATOM 927 C CA . GLU A 1 122 ? -17.617 -3.254 2.493 1.00 82.50 122 GLU A CA 1
ATOM 928 C C . GLU A 1 122 ? -17.895 -3.330 3.999 1.00 82.50 122 GLU A C 1
ATOM 930 O O . GLU A 1 122 ? -18.635 -4.201 4.461 1.00 82.50 122 GLU A O 1
ATOM 935 N N . VAL A 1 123 ? -17.335 -2.386 4.757 1.00 86.12 123 VAL A N 1
ATOM 936 C CA . VAL A 1 123 ? -17.426 -2.317 6.224 1.00 86.12 123 VAL A CA 1
ATOM 937 C C . VAL A 1 123 ? -18.259 -1.131 6.713 1.00 86.12 123 VAL A C 1
ATOM 939 O O . VAL A 1 123 ? -18.223 -0.786 7.896 1.00 86.12 123 VAL A O 1
ATOM 942 N N . ARG A 1 124 ? -19.028 -0.506 5.814 1.00 91.81 124 ARG A N 1
ATOM 943 C CA . ARG A 1 124 ? -19.954 0.579 6.157 1.00 91.81 124 ARG A CA 1
ATOM 944 C C . ARG A 1 124 ? -20.924 0.159 7.261 1.00 91.81 124 ARG A C 1
ATOM 946 O O . ARG A 1 124 ? -21.292 -1.011 7.363 1.00 91.81 124 ARG A O 1
ATOM 953 N N . ASP A 1 125 ? -21.321 1.127 8.079 1.00 93.94 125 ASP A N 1
ATOM 954 C CA . ASP A 1 125 ? -22.219 0.945 9.228 1.00 93.94 125 ASP A CA 1
ATOM 955 C C . ASP A 1 125 ? -21.724 -0.045 10.312 1.00 93.94 125 ASP A C 1
ATOM 957 O O . ASP A 1 125 ? -22.471 -0.367 11.236 1.00 93.94 125 ASP A O 1
ATOM 961 N N . ARG A 1 126 ? -20.468 -0.519 10.242 1.00 93.31 126 ARG A N 1
ATOM 962 C CA . ARG A 1 126 ? -19.844 -1.385 11.262 1.00 93.31 126 ARG A CA 1
ATOM 963 C C . ARG A 1 126 ? -18.994 -0.600 12.263 1.00 93.31 126 ARG A C 1
ATOM 965 O O . ARG A 1 126 ? -18.702 0.576 12.046 1.00 93.31 126 ARG A O 1
ATOM 972 N N . ARG A 1 127 ? -18.540 -1.257 13.336 1.00 95.75 127 ARG A N 1
ATOM 973 C CA . ARG A 1 127 ? -17.603 -0.685 14.318 1.00 95.75 127 ARG A CA 1
ATOM 974 C C . ARG A 1 127 ? -16.205 -0.600 13.720 1.00 95.75 127 ARG A C 1
ATOM 976 O O . ARG A 1 127 ? -15.529 -1.620 13.567 1.00 95.75 127 ARG A O 1
ATOM 983 N N . ILE A 1 128 ? -15.769 0.611 13.398 1.00 96.62 128 ILE A N 1
ATOM 984 C CA . ILE A 1 128 ? -14.476 0.870 12.763 1.00 96.62 128 ILE A CA 1
ATOM 985 C C . ILE A 1 128 ? -13.504 1.459 13.787 1.00 96.62 128 ILE A C 1
ATOM 987 O O . ILE A 1 128 ? -13.757 2.512 14.369 1.00 96.62 128 ILE A O 1
ATOM 991 N N . GLY A 1 129 ? -12.356 0.812 13.966 1.00 97.06 129 GLY A N 1
ATOM 992 C CA . GLY A 1 129 ? -11.200 1.397 14.639 1.00 97.06 129 GLY A CA 1
ATOM 993 C C . GLY A 1 129 ? -10.253 2.036 13.633 1.00 97.06 129 GLY A C 1
ATOM 994 O O . GLY A 1 129 ? -9.994 1.463 12.574 1.00 97.06 129 GLY A O 1
ATOM 995 N N . VAL A 1 130 ? -9.697 3.197 13.968 1.00 97.12 130 VAL A N 1
ATOM 996 C CA . VAL A 1 130 ? -8.623 3.839 13.201 1.00 97.12 130 VAL A CA 1
ATOM 997 C C . VAL A 1 130 ? -7.411 3.979 14.098 1.00 97.12 130 VAL A C 1
ATOM 999 O O . VAL A 1 130 ? -7.420 4.790 15.018 1.00 97.12 130 VAL A O 1
ATOM 1002 N N . LEU A 1 131 ? -6.381 3.179 13.840 1.00 96.94 131 LEU A N 1
ATOM 1003 C CA . LEU A 1 131 ? -5.117 3.240 14.556 1.00 96.94 131 LEU A CA 1
ATOM 1004 C C . LEU A 1 131 ? -4.277 4.399 14.027 1.00 96.94 131 LEU A C 1
ATOM 1006 O O . LEU A 1 131 ? -3.935 4.440 12.841 1.00 96.94 131 LEU A O 1
ATOM 1010 N N . ALA A 1 132 ? -3.949 5.338 14.911 1.00 95.44 132 ALA A N 1
ATOM 1011 C CA . ALA A 1 132 ? -3.069 6.444 14.593 1.00 95.44 132 ALA A CA 1
ATOM 1012 C C . ALA A 1 132 ? -1.636 5.944 14.374 1.00 95.44 132 ALA A C 1
ATOM 1014 O O . ALA A 1 132 ? -1.027 5.340 15.253 1.00 95.44 132 ALA A O 1
ATOM 1015 N N . THR A 1 133 ? -1.100 6.224 13.191 1.00 92.31 133 THR A N 1
ATOM 1016 C CA . THR A 1 133 ? 0.269 5.864 12.777 1.00 92.31 133 THR A CA 1
ATOM 1017 C C . THR A 1 133 ? 1.067 7.081 12.297 1.00 92.31 133 THR A C 1
ATOM 1019 O O . THR A 1 133 ? 2.154 6.942 11.741 1.00 92.31 133 THR A O 1
ATOM 1022 N N . GLY A 1 134 ? 0.509 8.283 12.471 1.00 91.25 134 GLY A N 1
ATOM 1023 C CA . GLY A 1 134 ? 1.115 9.567 12.114 1.00 91.25 134 GLY A CA 1
ATOM 1024 C C . GLY A 1 134 ? 0.069 10.669 11.892 1.00 91.25 134 GLY A C 1
ATOM 1025 O O . GLY A 1 134 ? -1.132 10.371 11.897 1.00 91.25 134 GLY A O 1
ATOM 1026 N N . PRO A 1 135 ? 0.490 11.922 11.627 1.00 89.56 135 PRO A N 1
ATOM 1027 C CA . PRO A 1 135 ? -0.406 13.082 11.497 1.00 89.56 135 PRO A CA 1
ATOM 1028 C C . PRO A 1 135 ? -1.516 12.917 10.454 1.00 89.56 135 PRO A C 1
ATOM 1030 O O . PRO A 1 135 ? -2.649 13.349 10.656 1.00 89.56 135 PRO A O 1
ATOM 1033 N N . GLY A 1 136 ? -1.236 12.216 9.352 1.00 89.06 136 GLY A N 1
ATOM 1034 C CA . GLY A 1 136 ? -2.240 11.949 8.321 1.00 89.06 136 GLY A CA 1
ATOM 1035 C C . GLY A 1 136 ? -3.426 11.091 8.800 1.00 89.06 136 GLY A C 1
ATOM 1036 O O . GLY A 1 136 ? -4.477 11.080 8.158 1.00 89.06 136 GLY A O 1
ATOM 1037 N N . SER A 1 137 ? -3.305 10.426 9.956 1.00 92.88 137 SER A N 1
ATOM 1038 C CA . SER A 1 137 ? -4.399 9.670 10.582 1.00 92.88 137 SER A CA 1
ATOM 1039 C C . SER A 1 137 ? -5.577 10.566 10.983 1.00 92.88 137 SER A C 1
ATOM 1041 O O . SER A 1 137 ? -6.715 10.101 10.982 1.00 92.88 137 SER A O 1
ATOM 1043 N N . LEU A 1 138 ? -5.328 11.858 11.244 1.00 94.38 138 LEU A N 1
ATOM 1044 C CA . LEU A 1 138 ? -6.366 12.849 11.554 1.00 94.38 138 LEU A CA 1
ATOM 1045 C C . LEU A 1 138 ? -7.327 13.041 10.380 1.00 94.38 138 LEU A C 1
ATOM 1047 O O . LEU A 1 138 ? -8.541 13.062 10.557 1.00 94.38 138 LEU A O 1
ATOM 1051 N N . HIS A 1 139 ? -6.806 13.124 9.156 1.00 92.38 139 HIS A N 1
ATOM 1052 C CA . HIS A 1 139 ? -7.656 13.169 7.969 1.00 92.38 139 HIS A CA 1
ATOM 1053 C C . HIS A 1 139 ? -8.311 11.805 7.703 1.00 92.38 139 HIS A C 1
ATOM 1055 O O . HIS A 1 139 ? -9.494 11.728 7.370 1.00 92.38 139 HIS A O 1
ATOM 1061 N N . HIS A 1 140 ? -7.562 10.719 7.901 1.00 92.50 140 HIS A N 1
ATOM 1062 C CA . HIS A 1 140 ? -8.028 9.356 7.661 1.00 92.50 140 HIS A CA 1
ATOM 1063 C C . HIS A 1 140 ? -9.261 8.982 8.495 1.00 92.50 140 HIS A C 1
ATOM 1065 O O . HIS A 1 140 ? -10.240 8.475 7.942 1.00 92.50 140 HIS A O 1
ATOM 1071 N N . VAL A 1 141 ? -9.256 9.278 9.798 1.00 96.06 141 VAL A N 1
ATOM 1072 C CA . VAL A 1 141 ? -10.401 8.977 10.669 1.00 96.06 141 VAL A CA 1
ATOM 1073 C C . VAL A 1 141 ? -11.648 9.757 10.254 1.00 96.06 141 VAL A C 1
ATOM 1075 O O . VAL A 1 141 ? -12.758 9.222 10.246 1.00 96.06 141 VAL A O 1
ATOM 1078 N N . GLN A 1 142 ? -11.462 10.996 9.796 1.00 95.81 142 GLN A N 1
ATOM 1079 C CA . GLN A 1 142 ? -12.547 11.814 9.272 1.00 95.81 142 GLN A CA 1
ATOM 1080 C C . GLN A 1 142 ? -13.125 11.217 7.978 1.00 95.81 142 GLN A C 1
ATOM 1082 O O . GLN A 1 142 ? -14.344 11.225 7.793 1.00 95.81 142 GLN A O 1
ATOM 1087 N N . MET A 1 143 ? -12.296 10.652 7.098 1.00 93.94 143 MET A N 1
ATOM 1088 C CA . MET A 1 143 ? -12.794 9.968 5.901 1.00 93.94 143 MET A CA 1
ATOM 1089 C C . MET A 1 143 ? -13.625 8.729 6.250 1.00 93.94 143 MET A C 1
ATOM 1091 O O . MET A 1 143 ? -14.714 8.565 5.709 1.00 93.94 143 MET A O 1
ATOM 1095 N N . LEU A 1 144 ? -13.175 7.880 7.180 1.00 94.81 144 LEU A N 1
ATOM 1096 C CA . LEU A 1 144 ? -13.927 6.666 7.535 1.00 94.81 144 LEU A CA 1
ATOM 1097 C C . LEU A 1 144 ? -15.242 6.944 8.256 1.00 94.81 144 LEU A C 1
ATOM 1099 O O . LEU A 1 144 ? -16.194 6.178 8.114 1.00 94.81 144 LEU A O 1
ATOM 1103 N N . ARG A 1 145 ? -15.353 8.095 8.922 1.00 95.75 145 ARG A N 1
ATOM 1104 C CA . ARG A 1 145 ? -16.632 8.578 9.449 1.00 95.75 145 ARG A CA 1
ATOM 1105 C C . ARG A 1 145 ? -17.689 8.818 8.360 1.00 95.75 145 ARG A C 1
ATOM 1107 O O . ARG A 1 145 ? -18.869 8.912 8.684 1.00 95.75 145 ARG A O 1
ATOM 1114 N N . GLN A 1 146 ? -17.310 8.900 7.082 1.00 94.69 146 GLN A N 1
ATOM 1115 C CA . GLN A 1 146 ? -18.266 8.934 5.969 1.00 94.69 146 GLN A CA 1
ATOM 1116 C C . GLN A 1 146 ? -18.950 7.578 5.723 1.00 94.69 146 GLN A C 1
ATOM 1118 O O . GLN A 1 146 ? -20.056 7.553 5.188 1.00 94.69 146 GLN A O 1
ATOM 1123 N N . TRP A 1 147 ? -18.311 6.472 6.114 1.00 93.12 147 TRP A N 1
ATOM 1124 C CA . TRP A 1 147 ? -18.799 5.109 5.884 1.00 93.12 147 TRP A CA 1
ATOM 1125 C C . TRP A 1 147 ? -19.531 4.511 7.081 1.00 93.12 147 TRP A C 1
ATOM 1127 O O . TRP A 1 147 ? -20.441 3.711 6.899 1.00 93.12 147 TRP A O 1
ATOM 1137 N N . SER A 1 148 ? -19.147 4.879 8.301 1.00 96.00 148 SER A N 1
ATOM 1138 C CA . SER A 1 148 ? -19.821 4.421 9.514 1.00 96.00 148 SER A CA 1
ATOM 1139 C C . SER A 1 148 ? -20.016 5.568 10.491 1.00 96.00 148 SER A C 1
ATOM 1141 O O . SER A 1 148 ? -19.180 6.468 10.584 1.00 96.00 148 SER A O 1
ATOM 1143 N N . ALA A 1 149 ? -21.121 5.534 11.234 1.00 96.75 149 ALA A N 1
ATOM 1144 C CA . ALA A 1 149 ? -21.312 6.397 12.394 1.00 96.75 149 ALA A CA 1
ATOM 1145 C C . ALA A 1 149 ? -20.525 5.923 13.621 1.00 96.75 149 ALA A C 1
ATOM 1147 O O . ALA A 1 149 ? -20.271 6.724 14.518 1.00 96.75 149 ALA A O 1
ATOM 1148 N N . ASP A 1 150 ? -20.122 4.652 13.644 1.00 97.88 150 ASP A N 1
ATOM 1149 C CA . ASP A 1 150 ? -19.491 4.012 14.787 1.00 97.88 150 ASP A CA 1
ATOM 1150 C C . ASP A 1 150 ? -17.972 3.890 14.592 1.00 97.88 150 ASP A C 1
ATOM 1152 O O . ASP A 1 150 ? -17.440 2.841 14.221 1.00 97.88 150 ASP A O 1
ATOM 1156 N N . VAL A 1 151 ? -17.271 5.011 14.795 1.00 98.25 151 VAL A N 1
ATOM 1157 C CA . VAL A 1 151 ? -15.819 5.120 14.593 1.00 98.25 151 VAL A CA 1
ATOM 1158 C C . VAL A 1 151 ? -15.113 5.423 15.912 1.00 98.25 151 VAL A C 1
ATOM 1160 O O . VAL A 1 151 ? -15.491 6.352 16.628 1.00 98.25 151 VAL A O 1
ATOM 1163 N N . THR A 1 152 ? -14.061 4.662 16.219 1.00 98.56 152 THR A N 1
ATOM 1164 C CA . THR A 1 152 ? -13.117 4.953 17.309 1.00 98.56 152 THR A CA 1
ATOM 1165 C C . THR A 1 152 ? -11.734 5.270 16.762 1.00 98.56 152 THR A C 1
ATOM 1167 O O . THR A 1 152 ? -11.136 4.462 16.055 1.00 98.56 152 THR A O 1
ATOM 1170 N N . PHE A 1 153 ? -11.212 6.437 17.115 1.00 98.44 153 PHE A N 1
ATOM 1171 C CA . PHE A 1 153 ? -9.843 6.843 16.871 1.00 98.44 153 PHE A CA 1
ATOM 1172 C C . PHE A 1 153 ? -8.943 6.359 18.008 1.00 98.44 153 PHE A C 1
ATOM 1174 O O . PHE A 1 153 ? -9.091 6.792 19.148 1.00 98.44 153 PHE A O 1
ATOM 1181 N N . LEU A 1 154 ? -8.031 5.449 17.695 1.00 98.25 154 LEU A N 1
ATOM 1182 C CA . LEU A 1 154 ? -7.094 4.836 18.632 1.00 98.25 154 LEU A CA 1
ATOM 1183 C C . LEU A 1 154 ? -5.781 5.612 18.525 1.00 98.25 154 LEU A C 1
ATOM 1185 O O . LEU A 1 154 ? -5.007 5.388 17.590 1.00 98.25 154 LEU A O 1
ATOM 1189 N N . ILE A 1 155 ? -5.557 6.570 19.424 1.00 97.75 155 ILE A N 1
ATOM 1190 C CA . ILE A 1 155 ? -4.466 7.545 19.254 1.00 97.75 155 ILE A CA 1
ATOM 1191 C C . ILE A 1 155 ? -3.108 7.025 19.726 1.00 97.75 155 ILE A C 1
ATOM 1193 O O . ILE A 1 155 ? -2.091 7.612 19.377 1.00 97.75 155 ILE A O 1
ATOM 1197 N N . ALA A 1 156 ? -3.073 5.917 20.469 1.00 96.19 156 ALA A N 1
ATOM 1198 C CA . ALA A 1 156 ? -1.861 5.342 21.046 1.00 96.19 156 ALA A CA 1
ATOM 1199 C C . ALA A 1 156 ? -1.659 3.866 20.648 1.00 96.19 156 ALA A C 1
ATOM 1201 O O . ALA A 1 156 ? -2.617 3.121 20.432 1.00 96.19 156 ALA A O 1
ATOM 1202 N N . GLY A 1 157 ? -0.394 3.433 20.573 1.00 92.25 157 GLY A N 1
ATOM 1203 C CA . GLY A 1 157 ? 0.005 2.060 20.214 1.00 92.25 157 GLY A CA 1
ATOM 1204 C C . GLY A 1 157 ? 0.345 1.831 18.733 1.00 92.25 157 GLY A C 1
ATOM 1205 O O . GLY A 1 157 ? 0.836 0.761 18.385 1.00 92.25 157 GLY A O 1
ATOM 1206 N N . GLY A 1 158 ? 0.122 2.819 17.856 1.00 89.62 158 GLY A N 1
ATOM 1207 C CA . GLY A 1 158 ? 0.454 2.730 16.423 1.00 89.62 158 GLY A CA 1
ATOM 1208 C C . GLY A 1 158 ? 1.625 3.605 15.954 1.00 89.62 158 GLY A C 1
ATOM 1209 O O . GLY A 1 158 ? 2.129 3.405 14.848 1.00 89.62 158 GLY A O 1
ATOM 1210 N N . MET A 1 159 ? 2.072 4.563 16.769 1.00 90.75 159 MET A N 1
ATOM 1211 C CA . MET A 1 159 ? 3.206 5.441 16.460 1.00 90.75 159 MET A CA 1
ATOM 1212 C C . MET A 1 159 ? 4.544 4.723 16.685 1.00 90.75 159 MET A C 1
ATOM 1214 O O . MET A 1 159 ? 4.674 3.904 17.594 1.00 90.75 159 MET A O 1
ATOM 1218 N N . ALA A 1 160 ? 5.561 5.044 15.879 1.00 85.88 160 ALA A N 1
ATOM 1219 C CA . ALA A 1 160 ? 6.872 4.384 15.942 1.00 85.88 160 ALA A CA 1
ATOM 1220 C C . ALA A 1 160 ? 7.643 4.652 17.250 1.00 85.88 160 ALA A C 1
ATOM 1222 O O . ALA A 1 160 ? 8.424 3.811 17.686 1.00 85.88 160 ALA A O 1
ATOM 1223 N N . ASP A 1 161 ? 7.420 5.808 17.874 1.00 88.06 161 ASP A N 1
ATOM 1224 C CA . ASP A 1 161 ? 7.980 6.199 19.175 1.00 88.06 161 ASP A CA 1
ATOM 1225 C C . ASP A 1 161 ? 7.132 5.714 20.368 1.00 88.06 161 ASP A C 1
ATOM 1227 O O . ASP A 1 161 ? 7.467 5.970 21.527 1.00 88.06 161 ASP A O 1
ATOM 1231 N N . GLY A 1 162 ? 6.024 5.019 20.090 1.00 85.25 162 GLY A N 1
ATOM 1232 C CA . GLY A 1 162 ? 5.070 4.537 21.083 1.00 85.25 162 GLY A CA 1
ATOM 1233 C C . GLY A 1 162 ? 4.252 5.634 21.769 1.00 85.25 162 GLY A C 1
ATOM 1234 O O . GLY A 1 162 ? 3.442 5.304 22.635 1.00 85.25 162 GLY A O 1
ATOM 1235 N N . GLN A 1 163 ? 4.433 6.910 21.412 1.00 92.50 163 GLN A N 1
ATOM 1236 C CA . GLN A 1 163 ? 3.664 8.000 22.005 1.00 92.50 163 GLN A CA 1
ATOM 1237 C C . GLN A 1 163 ? 2.261 8.080 21.388 1.00 92.50 163 GLN A C 1
ATOM 1239 O O . GLN A 1 163 ? 2.059 7.687 20.235 1.00 92.50 163 GLN A O 1
ATOM 1244 N N . PRO A 1 164 ? 1.261 8.580 22.131 1.00 94.81 164 PRO A N 1
ATOM 1245 C CA . PRO A 1 164 ? -0.012 8.956 21.537 1.00 94.81 164 PRO A CA 1
ATOM 1246 C C . PRO A 1 164 ? 0.180 10.046 20.476 1.00 94.81 164 PRO A C 1
ATOM 1248 O O . PRO A 1 164 ? 1.037 10.919 20.617 1.00 94.81 164 PRO A O 1
ATOM 1251 N N . LEU A 1 165 ? -0.634 10.022 19.423 1.00 95.69 165 LEU A N 1
ATOM 1252 C CA . LEU A 1 165 ? -0.681 11.112 18.459 1.00 95.69 165 LEU A CA 1
ATOM 1253 C C . LEU A 1 165 ? -1.235 12.371 19.134 1.00 95.69 165 LEU A C 1
ATOM 1255 O O . LEU A 1 165 ? -2.384 12.379 19.573 1.00 95.69 165 LEU A O 1
ATOM 1259 N N . ASP A 1 166 ? -0.429 13.427 19.148 1.00 94.50 166 ASP A N 1
ATOM 1260 C CA . ASP A 1 166 ? -0.824 14.744 19.640 1.00 94.50 166 ASP A CA 1
ATOM 1261 C C . ASP A 1 166 ? -1.562 15.558 18.561 1.00 94.50 166 ASP A C 1
ATOM 1263 O O . ASP A 1 166 ? -1.269 15.450 17.364 1.00 94.50 166 ASP A O 1
ATOM 1267 N N . PHE A 1 167 ? -2.540 16.357 18.983 1.00 96.06 167 PHE A N 1
ATOM 1268 C CA . PHE A 1 167 ? -3.306 17.275 18.139 1.00 96.06 167 PHE A CA 1
ATOM 1269 C C . PHE A 1 167 ? -4.002 18.341 18.990 1.00 96.06 167 PHE A C 1
ATOM 1271 O O . PHE A 1 167 ? -4.344 18.115 20.147 1.00 96.06 167 PHE A O 1
ATOM 1278 N N . ASP A 1 168 ? -4.224 19.513 18.399 1.00 96.44 168 ASP A N 1
ATOM 1279 C CA . ASP A 1 168 ? -4.757 20.673 19.110 1.00 96.44 168 ASP A CA 1
ATOM 1280 C C . ASP A 1 168 ? -6.252 20.556 19.467 1.00 96.44 168 ASP A C 1
ATOM 1282 O O . ASP A 1 168 ? -7.009 19.740 18.926 1.00 96.44 168 ASP A O 1
ATOM 1286 N N . ASP A 1 169 ? -6.699 21.437 20.366 1.00 96.44 169 ASP A N 1
ATOM 1287 C CA . ASP A 1 169 ? -8.090 21.503 20.827 1.00 96.44 169 ASP A CA 1
ATOM 1288 C C . ASP A 1 169 ? -9.083 21.732 19.675 1.00 96.44 169 ASP A C 1
ATOM 1290 O O . ASP A 1 169 ? -10.215 21.244 19.709 1.00 96.44 169 ASP A O 1
ATOM 1294 N N . ALA A 1 170 ? -8.671 22.456 18.629 1.00 97.25 170 ALA A N 1
ATOM 1295 C CA . ALA A 1 170 ? -9.500 22.702 17.453 1.00 97.25 170 ALA A CA 1
ATOM 1296 C C . ALA A 1 170 ? -9.732 21.413 16.647 1.00 97.25 170 ALA A C 1
ATOM 1298 O O . ALA A 1 170 ? -10.867 21.103 16.268 1.00 97.25 170 ALA A O 1
ATOM 1299 N N . THR A 1 171 ? -8.676 20.628 16.427 1.00 97.06 171 THR A N 1
ATOM 1300 C CA . THR A 1 171 ? -8.755 19.309 15.794 1.00 97.06 171 THR A CA 1
ATOM 1301 C C . THR A 1 171 ? -9.595 18.366 16.641 1.00 97.06 171 THR A C 1
ATOM 1303 O O . THR A 1 171 ? -10.471 17.678 16.105 1.00 97.06 171 THR A O 1
ATOM 1306 N N . ARG A 1 172 ? -9.398 18.381 17.967 1.00 97.25 172 ARG A N 1
ATOM 1307 C CA . ARG A 1 172 ? -10.206 17.597 18.902 1.00 97.25 172 ARG A CA 1
ATOM 1308 C C . ARG A 1 172 ? -11.691 17.932 18.784 1.00 97.25 172 ARG A C 1
ATOM 1310 O O . ARG A 1 172 ? -12.502 17.029 18.591 1.00 97.25 172 ARG A O 1
ATOM 1317 N N . ALA A 1 173 ? -12.039 19.217 18.797 1.00 97.31 173 ALA A N 1
ATOM 1318 C CA . ALA A 1 173 ? -13.417 19.670 18.645 1.00 97.31 173 ALA A CA 1
ATOM 1319 C C . ALA A 1 173 ? -14.041 19.207 17.316 1.00 97.31 173 ALA A C 1
ATOM 1321 O O . ALA A 1 173 ? -15.212 18.834 17.284 1.00 97.31 173 ALA A O 1
ATOM 1322 N N . GLY A 1 174 ? -13.273 19.175 16.221 1.00 97.19 174 GLY A N 1
ATOM 1323 C CA . GLY A 1 174 ? -13.737 18.655 14.930 1.00 97.19 174 GLY A CA 1
ATOM 1324 C C . GLY A 1 174 ? -13.988 17.140 14.920 1.00 97.19 174 GLY A C 1
ATOM 1325 O O . GLY A 1 174 ? -14.919 16.668 14.262 1.00 97.19 174 GLY A O 1
ATOM 1326 N N . ILE A 1 175 ? -13.179 16.368 15.650 1.00 98.12 175 ILE A N 1
ATOM 1327 C CA . ILE A 1 175 ? -13.374 14.923 15.859 1.00 98.12 175 ILE A CA 1
ATOM 1328 C C . ILE A 1 175 ? -14.654 14.686 16.678 1.00 98.12 175 ILE A C 1
ATOM 1330 O O . ILE A 1 175 ? -15.534 13.932 16.245 1.00 98.12 175 ILE A O 1
ATOM 1334 N N . ASP A 1 176 ? -14.810 15.405 17.791 1.00 97.56 176 ASP A N 1
ATOM 1335 C CA . ASP A 1 176 ? -15.968 15.292 18.684 1.00 97.56 176 ASP A CA 1
ATOM 1336 C C . ASP A 1 176 ? -17.272 15.732 18.004 1.00 97.56 176 ASP A C 1
ATOM 1338 O O . ASP A 1 176 ? -18.289 15.045 18.102 1.00 97.56 176 ASP A O 1
ATOM 1342 N N . ALA A 1 177 ? -17.247 16.826 17.235 1.00 97.62 177 ALA A N 1
ATOM 1343 C CA . ALA A 1 177 ? -18.411 17.331 16.502 1.00 97.62 177 ALA A CA 1
ATOM 1344 C C . ALA A 1 177 ? -18.950 16.333 15.464 1.00 97.62 177 ALA A C 1
ATOM 1346 O O . ALA A 1 177 ? -20.125 16.384 15.098 1.00 97.62 177 ALA A O 1
ATOM 1347 N N . ARG A 1 178 ? -18.107 15.407 14.991 1.00 97.31 178 ARG A N 1
ATOM 1348 C CA . ARG A 1 178 ? -18.515 14.326 14.085 1.00 97.31 178 ARG A CA 1
ATOM 1349 C C . ARG A 1 178 ? -18.853 13.024 14.811 1.00 97.31 178 ARG A C 1
ATOM 1351 O O . ARG A 1 178 ? -19.185 12.039 14.151 1.00 97.31 178 ARG A O 1
ATOM 1358 N N . GLY A 1 179 ? -18.837 13.021 16.144 1.00 97.31 179 GLY A N 1
ATOM 1359 C CA . GLY A 1 179 ? -19.168 11.865 16.975 1.00 97.31 179 GLY A CA 1
ATOM 1360 C C . GLY A 1 179 ? -18.135 10.743 16.892 1.00 97.31 179 GLY A C 1
ATOM 1361 O O . GLY A 1 179 ? -18.477 9.584 17.109 1.00 97.31 179 GLY A O 1
ATOM 1362 N N . ILE A 1 180 ? -16.892 11.064 16.528 1.00 98.56 180 ILE A N 1
ATOM 1363 C CA . ILE A 1 180 ? -15.800 10.091 16.506 1.00 98.56 180 ILE A CA 1
ATOM 1364 C C . ILE A 1 180 ? -15.300 9.931 17.942 1.00 98.56 180 ILE A C 1
ATOM 1366 O O . ILE A 1 180 ? -14.893 10.900 18.578 1.00 98.56 180 ILE A O 1
ATOM 1370 N N . ARG A 1 181 ? -15.327 8.703 18.462 1.00 98.38 181 ARG A N 1
ATOM 1371 C CA . ARG A 1 181 ? -14.828 8.402 19.810 1.00 98.38 181 ARG A CA 1
ATOM 1372 C C . ARG A 1 181 ? -13.305 8.409 19.781 1.00 98.38 181 ARG A C 1
ATOM 1374 O O . ARG A 1 181 ? -12.733 7.845 18.860 1.00 98.38 181 ARG A O 1
ATOM 1381 N N . VAL A 1 182 ? -12.645 8.999 20.769 1.00 98.31 182 VAL A N 1
ATOM 1382 C CA . VAL A 1 182 ? -11.181 8.919 20.906 1.00 98.31 182 VAL A CA 1
ATOM 1383 C C . VAL A 1 182 ? -10.855 8.010 22.078 1.00 98.31 182 VAL A C 1
ATOM 1385 O O . VAL A 1 182 ? -11.402 8.194 23.162 1.00 98.31 182 VAL A O 1
ATOM 1388 N N . GLU A 1 183 ? -9.988 7.036 21.842 1.00 98.19 183 GLU A N 1
ATOM 1389 C CA . GLU A 1 183 ? -9.470 6.118 22.850 1.00 98.19 183 GLU A CA 1
ATOM 1390 C C . GLU A 1 183 ? -7.985 6.406 23.074 1.00 98.19 183 GLU A C 1
ATOM 1392 O O . GLU A 1 183 ? -7.180 6.344 22.139 1.00 98.19 183 GLU A O 1
ATOM 1397 N N . GLU A 1 184 ? -7.656 6.743 24.319 1.00 96.62 184 GLU A N 1
ATOM 1398 C CA . GLU A 1 184 ? -6.327 7.187 24.744 1.00 96.62 184 GLU A CA 1
ATOM 1399 C C . GLU A 1 184 ? -5.444 6.027 25.205 1.00 96.62 184 GLU A C 1
ATOM 1401 O O . GLU A 1 184 ? -4.218 6.108 25.100 1.00 96.62 184 GLU A O 1
ATOM 1406 N N . ALA A 1 185 ? -6.039 4.938 25.706 1.00 97.12 185 ALA A N 1
ATOM 1407 C CA . ALA A 1 185 ? -5.267 3.780 26.122 1.00 97.12 185 ALA A CA 1
ATOM 1408 C C . ALA A 1 185 ? -4.602 3.128 24.902 1.00 97.12 185 ALA A C 1
ATOM 1410 O O . ALA A 1 185 ? -5.226 2.908 23.862 1.00 97.12 185 ALA A O 1
ATOM 1411 N N . ALA A 1 186 ? -3.314 2.811 25.035 1.00 97.56 186 ALA A N 1
ATOM 1412 C CA . ALA A 1 186 ? -2.539 2.257 23.935 1.00 97.56 186 ALA A CA 1
ATOM 1413 C C . ALA A 1 186 ? -3.070 0.887 23.513 1.00 97.56 186 ALA A C 1
ATOM 1415 O O . ALA A 1 186 ? -3.278 0.012 24.353 1.00 97.56 186 ALA A O 1
ATOM 1416 N N . VAL A 1 187 ? -3.231 0.680 22.208 1.00 97.44 187 VAL A N 1
ATOM 1417 C CA . VAL A 1 187 ? -3.490 -0.650 21.654 1.00 97.44 187 VAL A CA 1
ATOM 1418 C C . VAL A 1 187 ? -2.233 -1.499 21.810 1.00 97.44 187 VAL A C 1
ATOM 1420 O O . VAL A 1 187 ? -1.175 -1.136 21.301 1.00 97.44 187 VAL A O 1
ATOM 1423 N N . VAL A 1 188 ? -2.349 -2.639 22.490 1.00 96.75 188 VAL A N 1
ATOM 1424 C CA . VAL A 1 188 ? -1.229 -3.572 22.714 1.00 96.75 188 VAL A CA 1
ATOM 1425 C C . VAL A 1 188 ? -1.364 -4.857 21.908 1.00 96.75 188 VAL A C 1
ATOM 1427 O O . VAL A 1 188 ? -0.365 -5.520 21.630 1.00 96.75 188 VAL A O 1
ATOM 1430 N N . ARG A 1 189 ? -2.587 -5.218 21.501 1.00 94.62 189 ARG A N 1
ATOM 1431 C CA . ARG A 1 189 ? -2.837 -6.427 20.712 1.00 94.62 189 ARG A CA 1
ATOM 1432 C C . ARG A 1 189 ? -4.078 -6.281 19.842 1.00 94.62 189 ARG A C 1
ATOM 1434 O O . ARG A 1 189 ? -5.074 -5.704 20.260 1.00 94.62 189 ARG A O 1
ATOM 1441 N N . VAL A 1 190 ? -4.035 -6.849 18.641 1.00 94.12 190 VAL A N 1
ATOM 1442 C CA . VAL A 1 190 ? -5.218 -7.022 17.785 1.00 94.12 190 VAL A CA 1
ATOM 1443 C C . VAL A 1 190 ? -5.783 -8.421 18.018 1.00 94.12 190 VAL A C 1
ATOM 1445 O O . VAL A 1 190 ? -5.022 -9.389 18.031 1.00 94.12 190 VAL A O 1
ATOM 1448 N N . LEU A 1 191 ? -7.095 -8.521 18.211 1.00 94.31 191 LEU A N 1
ATOM 1449 C CA . LEU A 1 191 ? -7.807 -9.748 18.566 1.00 94.31 191 LEU A CA 1
ATOM 1450 C C . LEU A 1 191 ? -8.599 -10.294 17.376 1.00 94.31 191 LEU A C 1
ATOM 1452 O O . LEU A 1 191 ? -9.204 -9.528 16.624 1.00 94.31 191 LEU A O 1
ATOM 1456 N N . GLY A 1 192 ? -8.635 -11.618 17.255 1.00 87.88 192 GLY A N 1
ATOM 1457 C CA . GLY A 1 192 ? -9.287 -12.328 16.159 1.00 87.88 192 GLY A CA 1
ATOM 1458 C C . GLY A 1 192 ? -8.318 -12.782 15.069 1.00 87.88 192 GLY A C 1
ATOM 1459 O O . GLY A 1 192 ? -7.132 -12.432 15.055 1.00 87.88 192 GLY A O 1
ATOM 1460 N N . GLU A 1 193 ? -8.859 -13.574 14.153 1.00 77.06 193 GLU A N 1
ATOM 1461 C CA . GLU A 1 193 ? -8.146 -14.121 13.001 1.00 77.06 193 GLU A CA 1
ATOM 1462 C C . GLU A 1 193 ? -8.290 -13.206 11.777 1.00 77.06 193 GLU A C 1
ATOM 1464 O O . GLU A 1 193 ? -9.108 -12.280 11.736 1.00 77.06 193 GLU A O 1
ATOM 1469 N N . LEU A 1 194 ? -7.486 -13.451 10.743 1.00 67.38 194 LEU A N 1
ATOM 1470 C CA . LEU A 1 194 ? -7.584 -12.692 9.499 1.00 67.38 194 LEU A CA 1
ATOM 1471 C C . LEU A 1 194 ? -8.978 -12.858 8.868 1.00 67.38 194 LEU A C 1
ATOM 1473 O O . LEU A 1 194 ? -9.455 -13.971 8.667 1.00 67.38 194 LEU A O 1
ATOM 1477 N N . GLY A 1 195 ? -9.634 -11.738 8.556 1.00 72.06 195 GLY A N 1
ATOM 1478 C CA . GLY A 1 195 ? -11.013 -11.722 8.050 1.00 72.06 195 GLY A CA 1
ATOM 1479 C C . GLY A 1 195 ? -12.097 -11.864 9.128 1.00 72.06 195 GLY A C 1
ATOM 1480 O O . GLY A 1 195 ? -13.274 -11.694 8.819 1.00 72.06 195 GLY A O 1
ATOM 1481 N N . ALA A 1 196 ? -11.716 -12.104 10.386 1.00 80.69 196 ALA A N 1
ATOM 1482 C CA . ALA A 1 196 ? -12.612 -12.228 11.532 1.00 80.69 196 ALA A CA 1
ATOM 1483 C C . ALA A 1 196 ? -12.074 -11.406 12.716 1.00 80.69 196 ALA A C 1
ATOM 1485 O O . ALA A 1 196 ? -11.724 -11.948 13.764 1.00 80.69 196 ALA A O 1
ATOM 1486 N N . LEU A 1 197 ? -11.973 -10.085 12.527 1.00 89.25 197 LEU A N 1
ATOM 1487 C CA . LEU A 1 197 ? -11.576 -9.177 13.602 1.00 89.25 197 LEU A CA 1
ATOM 1488 C C . LEU A 1 197 ? -12.616 -9.220 14.728 1.00 89.25 197 LEU A C 1
ATOM 1490 O O . LEU A 1 197 ? -13.810 -9.061 14.481 1.00 89.25 197 LEU A O 1
ATOM 1494 N N . GLU A 1 198 ? -12.141 -9.384 15.958 1.00 92.44 198 GLU A N 1
ATOM 1495 C CA . GLU A 1 198 ? -12.981 -9.324 17.157 1.00 92.44 198 GLU A CA 1
ATOM 1496 C C . GLU A 1 198 ? -12.821 -7.987 17.891 1.00 92.44 198 GLU A C 1
ATOM 1498 O O . GLU A 1 198 ? -13.756 -7.497 18.530 1.00 92.44 198 GLU A O 1
ATOM 1503 N N . GLY A 1 199 ? -11.635 -7.379 17.802 1.00 95.50 199 GLY A N 1
ATOM 1504 C CA . GLY A 1 199 ? -11.338 -6.112 18.456 1.00 95.50 199 GLY A CA 1
ATOM 1505 C C . GLY A 1 199 ? -9.856 -5.864 18.688 1.00 95.50 199 GLY A C 1
ATOM 1506 O O . GLY A 1 199 ? -8.988 -6.422 18.016 1.00 95.50 199 GLY A O 1
ATOM 1507 N N . VAL A 1 200 ? -9.573 -5.013 19.667 1.00 97.44 200 VAL A N 1
ATOM 1508 C CA . VAL A 1 200 ? -8.223 -4.716 20.151 1.00 97.44 200 VAL A CA 1
ATOM 1509 C C . VAL A 1 200 ? -8.170 -4.789 21.675 1.00 97.44 200 VAL A C 1
ATOM 1511 O O . VAL A 1 200 ? -9.129 -4.432 22.358 1.00 97.44 200 VAL A O 1
ATOM 1514 N N . GLU A 1 201 ? -7.046 -5.254 22.205 1.00 98.06 201 GLU A N 1
ATOM 1515 C CA . GLU A 1 201 ? -6.706 -5.176 23.624 1.00 98.06 201 GLU A CA 1
ATOM 1516 C C . GLU A 1 201 ? -5.935 -3.883 23.883 1.00 98.06 201 GLU A C 1
ATOM 1518 O O . GLU A 1 201 ? -4.999 -3.542 23.149 1.00 98.06 201 GLU A O 1
ATOM 1523 N N . LEU A 1 202 ? -6.344 -3.174 24.929 1.00 98.19 202 LEU A N 1
ATOM 1524 C CA . LEU A 1 202 ? -5.750 -1.925 25.378 1.00 98.19 202 LEU A CA 1
ATOM 1525 C C . LEU A 1 202 ? -4.783 -2.184 26.541 1.00 98.19 202 LEU A C 1
ATOM 1527 O O . LEU A 1 202 ? -4.908 -3.171 27.263 1.00 98.19 202 LEU A O 1
ATOM 1531 N N . ALA A 1 203 ? -3.825 -1.284 26.753 1.00 97.00 203 ALA A N 1
ATOM 1532 C CA . ALA A 1 203 ? -2.793 -1.413 27.787 1.00 97.00 203 ALA A CA 1
ATOM 1533 C C . ALA A 1 203 ? -3.347 -1.471 29.224 1.00 97.00 203 ALA A C 1
ATOM 1535 O O . ALA A 1 203 ? -2.666 -1.950 30.127 1.00 97.00 203 ALA A O 1
ATOM 1536 N N . ASP A 1 204 ? -4.576 -0.998 29.440 1.00 96.81 204 ASP A N 1
ATOM 1537 C CA . ASP A 1 204 ? -5.290 -1.085 30.718 1.00 96.81 204 ASP A CA 1
ATOM 1538 C C . ASP A 1 204 ? -6.066 -2.408 30.900 1.00 96.81 204 ASP A C 1
ATOM 1540 O O . ASP A 1 204 ? -6.779 -2.582 31.889 1.00 96.81 204 ASP A O 1
ATOM 1544 N N . GLY A 1 205 ? -5.924 -3.346 29.958 1.00 96.31 205 GLY A N 1
ATOM 1545 C CA . GLY A 1 205 ? -6.559 -4.663 29.961 1.00 96.31 205 GLY A CA 1
ATOM 1546 C C . GLY A 1 205 ? -7.986 -4.684 29.408 1.00 96.31 205 GLY A C 1
ATOM 1547 O O . GLY A 1 205 ? -8.580 -5.761 29.315 1.00 96.31 205 GLY A O 1
ATOM 1548 N N . ARG A 1 206 ? -8.565 -3.535 29.025 1.00 97.81 206 ARG A N 1
ATOM 1549 C CA . ARG A 1 206 ? -9.872 -3.509 28.355 1.00 97.81 206 ARG A CA 1
ATOM 1550 C C . ARG A 1 206 ? -9.772 -4.109 26.956 1.00 97.81 206 ARG A C 1
ATOM 1552 O O . ARG A 1 206 ? -8.779 -3.951 26.250 1.00 97.81 206 ARG A O 1
ATOM 1559 N N . ILE A 1 207 ? -10.867 -4.728 26.528 1.00 98.00 207 ILE A N 1
ATOM 1560 C CA . ILE A 1 207 ? -11.067 -5.141 25.142 1.00 98.00 207 ILE A CA 1
ATOM 1561 C C . ILE A 1 207 ? -12.052 -4.172 24.502 1.00 98.00 207 ILE A C 1
ATOM 1563 O O . ILE A 1 207 ? -13.189 -4.042 24.961 1.00 98.00 207 ILE A O 1
ATOM 1567 N N . LEU A 1 208 ? -11.621 -3.511 23.431 1.00 97.88 208 LEU A N 1
ATOM 1568 C CA . LEU A 1 208 ? -12.491 -2.702 22.592 1.00 97.88 208 LEU A CA 1
ATOM 1569 C C . LEU A 1 208 ? -12.923 -3.538 21.381 1.00 97.88 208 LEU A C 1
ATOM 1571 O O . LEU A 1 208 ? -12.091 -3.816 20.512 1.00 97.88 208 LEU A O 1
ATOM 1575 N N . PRO A 1 209 ? -14.200 -3.944 21.292 1.00 97.19 209 PRO A N 1
ATOM 1576 C CA . PRO A 1 209 ? -14.659 -4.756 20.180 1.00 97.19 209 PRO A CA 1
ATOM 1577 C C . PRO A 1 209 ? -14.792 -3.908 18.911 1.00 97.19 209 PRO A C 1
ATOM 1579 O O . PRO A 1 209 ? -15.384 -2.826 18.933 1.00 97.19 209 PRO A O 1
ATOM 1582 N N . LEU A 1 210 ? -14.255 -4.415 17.804 1.00 96.06 210 LEU A N 1
ATOM 1583 C CA . LEU A 1 210 ? -14.232 -3.751 16.500 1.00 96.06 210 LEU A CA 1
ATOM 1584 C C . LEU A 1 210 ? -14.504 -4.781 15.411 1.00 96.06 210 LEU A C 1
ATOM 1586 O O . LEU A 1 210 ? -14.004 -5.898 15.483 1.00 96.06 210 LEU A O 1
ATOM 1590 N N . ASP A 1 211 ? -15.237 -4.379 14.379 1.00 92.50 211 ASP A N 1
ATOM 1591 C CA . ASP A 1 211 ? -15.497 -5.228 13.213 1.00 92.50 211 ASP A CA 1
ATOM 1592 C C . ASP A 1 211 ? -14.458 -4.991 12.110 1.00 92.50 211 ASP A C 1
ATOM 1594 O O . ASP A 1 211 ? -14.270 -5.819 11.218 1.00 92.50 211 ASP A O 1
ATOM 1598 N N . SER A 1 212 ? -13.791 -3.832 12.121 1.00 92.62 212 SER A N 1
ATOM 1599 C CA . SER A 1 212 ? -12.697 -3.505 11.205 1.00 92.62 212 SER A CA 1
ATOM 1600 C C . SER A 1 212 ? -11.699 -2.544 11.843 1.00 92.62 212 SER A C 1
ATOM 1602 O O . SER A 1 212 ? -12.074 -1.681 12.636 1.00 92.62 212 SER A O 1
ATOM 1604 N N . LEU A 1 213 ? -10.424 -2.680 11.478 1.00 93.81 213 LEU A N 1
ATOM 1605 C CA . LEU A 1 213 ? -9.331 -1.842 11.962 1.00 93.81 213 LEU A CA 1
ATOM 1606 C C . LEU A 1 213 ? -8.555 -1.297 10.765 1.00 93.81 213 LEU A C 1
ATOM 1608 O O . LEU A 1 213 ? -8.026 -2.062 9.963 1.00 93.81 213 LEU A O 1
ATOM 1612 N N . PHE A 1 214 ? -8.473 0.022 10.664 1.00 93.56 214 PHE A N 1
ATOM 1613 C CA . PHE A 1 214 ? -7.725 0.718 9.628 1.00 93.56 214 PHE A CA 1
ATOM 1614 C C . PHE A 1 214 ? -6.490 1.373 10.230 1.00 93.56 214 PHE A C 1
ATOM 1616 O O . PHE A 1 214 ? -6.523 1.893 11.342 1.00 93.56 214 PHE A O 1
ATOM 1623 N N . ALA A 1 215 ? -5.412 1.403 9.461 1.00 90.81 215 ALA A N 1
ATOM 1624 C CA . ALA A 1 215 ? -4.202 2.146 9.777 1.00 90.81 215 ALA A CA 1
ATOM 1625 C C . ALA A 1 215 ? -3.707 2.833 8.503 1.00 90.81 215 ALA A C 1
ATOM 1627 O O . ALA A 1 215 ? -3.994 2.372 7.396 1.00 90.81 215 ALA A O 1
ATOM 1628 N N . MET A 1 216 ? -2.958 3.924 8.644 1.00 84.06 216 MET A N 1
ATOM 1629 C CA . MET A 1 216 ? -2.318 4.587 7.507 1.00 84.06 216 MET A CA 1
ATOM 1630 C C . MET A 1 216 ? -0.800 4.551 7.680 1.00 84.06 216 MET A C 1
ATOM 1632 O O . MET A 1 216 ? -0.199 5.562 8.055 1.00 84.06 216 MET A O 1
ATOM 1636 N N . PRO A 1 217 ? -0.169 3.379 7.482 1.00 78.25 217 PRO A N 1
ATOM 1637 C CA . PRO A 1 217 ? 1.268 3.260 7.658 1.00 78.25 217 PRO A CA 1
ATOM 1638 C C . PRO A 1 217 ? 2.005 4.166 6.668 1.00 78.25 217 PRO A C 1
ATOM 1640 O O . PRO A 1 217 ? 1.487 4.493 5.595 1.00 78.25 217 PRO A O 1
ATOM 1643 N N . GLY A 1 218 ? 3.236 4.537 7.021 1.00 76.44 218 GLY A N 1
ATOM 1644 C CA . GLY A 1 218 ? 4.124 5.255 6.112 1.00 76.44 218 GLY A CA 1
ATOM 1645 C C . GLY A 1 218 ? 4.314 4.501 4.792 1.00 76.44 218 GLY A C 1
ATOM 1646 O O . GLY A 1 218 ? 4.308 3.266 4.750 1.00 76.44 218 GLY A O 1
ATOM 1647 N N . VAL A 1 219 ? 4.477 5.250 3.702 1.00 80.75 219 VAL A N 1
ATOM 1648 C CA . VAL A 1 219 ? 4.710 4.680 2.373 1.00 80.75 219 VAL A CA 1
ATOM 1649 C C . VAL A 1 219 ? 6.213 4.561 2.138 1.00 80.75 219 VAL A C 1
ATOM 1651 O O . VAL A 1 219 ? 6.953 5.523 2.305 1.00 80.75 219 VAL A O 1
ATOM 1654 N N . ALA A 1 220 ? 6.658 3.374 1.727 1.00 84.00 220 ALA A N 1
ATOM 1655 C CA . ALA A 1 220 ? 8.026 3.124 1.285 1.00 84.00 220 ALA A CA 1
ATOM 1656 C C . ALA A 1 220 ? 8.006 2.786 -0.218 1.00 84.00 220 ALA A C 1
ATOM 1658 O O . ALA A 1 220 ? 7.776 1.622 -0.573 1.00 84.00 220 ALA A O 1
ATOM 1659 N N . PRO A 1 221 ? 8.162 3.780 -1.116 1.00 87.44 221 PRO A N 1
ATOM 1660 C CA . PRO A 1 221 ? 8.196 3.524 -2.550 1.00 87.44 221 PRO A CA 1
ATOM 1661 C C . PRO A 1 221 ? 9.391 2.635 -2.914 1.00 87.44 221 PRO A C 1
ATOM 1663 O O . PRO A 1 221 ? 10.477 2.738 -2.348 1.00 87.44 221 PRO A O 1
ATOM 1666 N N . ARG A 1 222 ? 9.199 1.732 -3.882 1.00 88.88 222 ARG A N 1
ATOM 1667 C CA . ARG A 1 222 ? 10.274 0.875 -4.411 1.00 88.88 222 ARG A CA 1
ATOM 1668 C C . ARG A 1 222 ? 11.041 1.605 -5.514 1.00 88.88 222 ARG A C 1
ATOM 1670 O O . ARG A 1 222 ? 11.007 1.195 -6.669 1.00 88.88 222 ARG A O 1
ATOM 1677 N N . ASP A 1 223 ? 11.703 2.697 -5.150 1.00 91.00 223 ASP A N 1
ATOM 1678 C CA . ASP A 1 223 ? 12.370 3.633 -6.066 1.00 91.00 223 ASP A CA 1
ATOM 1679 C C . ASP A 1 223 ? 13.912 3.576 -5.995 1.00 91.00 223 ASP A C 1
ATOM 1681 O O . ASP A 1 223 ? 14.602 4.388 -6.611 1.00 91.00 223 ASP A O 1
ATOM 1685 N N . GLY A 1 224 ? 14.472 2.590 -5.281 1.00 91.75 224 GLY A N 1
ATOM 1686 C CA . GLY A 1 224 ? 15.911 2.499 -5.009 1.00 91.75 224 GLY A CA 1
ATOM 1687 C C . GLY A 1 224 ? 16.801 2.494 -6.258 1.00 91.75 224 GLY A C 1
ATOM 1688 O O . GLY A 1 224 ? 17.868 3.098 -6.238 1.00 91.75 224 GLY A O 1
ATOM 1689 N N . ILE A 1 225 ? 16.346 1.886 -7.362 1.00 93.19 225 ILE A N 1
ATOM 1690 C CA . ILE A 1 225 ? 17.070 1.916 -8.646 1.00 93.19 225 ILE A CA 1
ATOM 1691 C C . ILE A 1 225 ? 17.158 3.348 -9.181 1.00 93.19 225 ILE A C 1
ATOM 1693 O O . ILE A 1 225 ? 18.228 3.787 -9.587 1.00 93.19 225 ILE A O 1
ATOM 1697 N N . ALA A 1 226 ? 16.053 4.094 -9.147 1.00 94.81 226 ALA A N 1
ATOM 1698 C CA . ALA A 1 226 ? 16.024 5.460 -9.651 1.00 94.81 226 ALA A CA 1
ATOM 1699 C C . ALA A 1 226 ? 16.920 6.385 -8.818 1.00 94.81 226 ALA A C 1
ATOM 1701 O O . ALA A 1 226 ? 17.711 7.143 -9.376 1.00 94.81 226 ALA A O 1
ATOM 1702 N N . ARG A 1 227 ? 16.879 6.256 -7.486 1.00 94.44 227 ARG A N 1
ATOM 1703 C CA . ARG A 1 227 ? 17.784 6.996 -6.590 1.00 94.44 227 ARG A CA 1
ATOM 1704 C C . ARG A 1 227 ? 19.253 6.653 -6.842 1.00 94.44 227 ARG A C 1
ATOM 1706 O O . ARG A 1 227 ? 20.081 7.555 -6.902 1.00 94.44 227 ARG A O 1
ATOM 1713 N N . ALA A 1 228 ? 19.579 5.373 -7.029 1.00 96.12 228 ALA A N 1
ATOM 1714 C CA . ALA A 1 228 ? 20.946 4.933 -7.320 1.00 96.12 228 ALA A CA 1
ATOM 1715 C C . ALA A 1 228 ? 21.480 5.477 -8.657 1.00 96.12 228 ALA A C 1
ATOM 1717 O O . ALA A 1 228 ? 22.677 5.720 -8.783 1.00 96.12 228 ALA A O 1
ATOM 1718 N N . LEU A 1 229 ? 20.596 5.711 -9.631 1.00 96.75 229 LEU A N 1
ATOM 1719 C CA . LEU A 1 229 ? 20.918 6.353 -10.910 1.00 96.75 229 LEU A CA 1
ATOM 1720 C C . LEU A 1 229 ? 21.010 7.888 -10.821 1.00 96.75 229 LEU A C 1
ATOM 1722 O O . LEU A 1 229 ? 21.298 8.536 -11.824 1.00 96.75 229 LEU A O 1
ATOM 1726 N N . GLY A 1 230 ? 20.789 8.474 -9.641 1.00 96.56 230 GLY A N 1
ATOM 1727 C CA . GLY A 1 230 ? 20.887 9.916 -9.413 1.00 96.56 230 GLY A CA 1
ATOM 1728 C C . GLY A 1 230 ? 19.591 10.689 -9.657 1.00 96.56 230 GLY A C 1
ATOM 1729 O O . GLY A 1 230 ? 19.640 11.906 -9.832 1.00 96.56 230 GLY A O 1
ATOM 1730 N N . ALA A 1 231 ? 18.433 10.019 -9.678 1.00 97.25 231 ALA A N 1
ATOM 1731 C CA . ALA A 1 231 ? 17.153 10.711 -9.780 1.00 97.25 231 ALA A CA 1
ATOM 1732 C C . ALA A 1 231 ? 16.905 11.587 -8.545 1.00 97.25 231 ALA A C 1
ATOM 1734 O O . ALA A 1 231 ? 17.046 11.136 -7.404 1.00 97.25 231 ALA A O 1
ATOM 1735 N N . THR A 1 232 ? 16.523 12.843 -8.775 1.00 96.88 232 THR A N 1
ATOM 1736 C CA . THR A 1 232 ? 16.188 13.789 -7.709 1.00 96.88 232 THR A CA 1
ATOM 1737 C C . THR A 1 232 ? 14.908 13.373 -7.003 1.00 96.88 232 THR A C 1
ATOM 1739 O O . THR A 1 232 ? 13.996 12.822 -7.621 1.00 96.88 232 THR A O 1
ATOM 1742 N N . THR A 1 233 ? 14.814 13.685 -5.715 1.00 94.88 233 THR A N 1
ATOM 1743 C CA . THR A 1 233 ? 13.636 13.395 -4.897 1.00 94.88 233 THR A CA 1
ATOM 1744 C C . THR A 1 233 ? 13.008 14.677 -4.390 1.00 94.88 233 THR A C 1
ATOM 1746 O O . THR A 1 233 ? 13.724 15.627 -4.076 1.00 94.88 233 THR A O 1
ATOM 1749 N N . GLU A 1 234 ? 11.692 14.675 -4.258 1.00 92.50 234 GLU A N 1
ATOM 1750 C CA . GLU A 1 234 ? 10.912 15.773 -3.701 1.00 92.50 234 GLU A CA 1
ATOM 1751 C C . GLU A 1 234 ? 10.081 15.296 -2.510 1.00 92.50 234 GLU A C 1
ATOM 1753 O O . GLU A 1 234 ? 9.668 14.133 -2.439 1.00 92.50 234 GLU A O 1
ATOM 1758 N N . ASP A 1 235 ? 9.847 16.205 -1.565 1.00 88.56 235 ASP A N 1
ATOM 1759 C CA . ASP A 1 235 ? 8.947 15.955 -0.448 1.00 88.56 235 ASP A CA 1
ATOM 1760 C C . ASP A 1 235 ? 7.499 16.015 -0.940 1.00 88.56 235 ASP A C 1
ATOM 1762 O O . ASP A 1 235 ? 7.035 17.037 -1.447 1.00 88.56 235 ASP A O 1
ATOM 1766 N N . ALA A 1 236 ? 6.769 14.916 -0.766 1.00 82.75 236 ALA A N 1
ATOM 1767 C CA . ALA A 1 236 ? 5.360 14.809 -1.113 1.00 82.75 236 ALA A CA 1
ATOM 1768 C C . ALA A 1 236 ? 4.518 14.468 0.133 1.00 82.75 236 ALA A C 1
ATOM 1770 O O . ALA A 1 236 ? 5.053 13.996 1.142 1.00 82.75 236 ALA A O 1
ATOM 1771 N N . PRO A 1 237 ? 3.178 14.623 0.087 1.00 78.81 237 PRO A N 1
ATOM 1772 C CA . PRO A 1 237 ? 2.302 14.337 1.231 1.00 78.81 237 PRO A CA 1
ATOM 1773 C C . PRO A 1 237 ? 2.415 12.917 1.814 1.00 78.81 237 PRO A C 1
ATOM 1775 O O . PRO A 1 237 ? 2.008 12.683 2.948 1.00 78.81 237 PRO A O 1
ATOM 1778 N N . TRP A 1 238 ? 2.954 11.965 1.046 1.00 78.44 238 TRP A N 1
ATOM 1779 C CA . TRP A 1 238 ? 3.113 10.559 1.432 1.00 78.44 238 TRP A CA 1
ATOM 1780 C C . TRP A 1 238 ? 4.568 10.180 1.754 1.00 78.44 238 TRP A C 1
ATOM 1782 O O . TRP A 1 238 ? 4.878 8.993 1.839 1.00 78.44 238 TRP A O 1
ATOM 1792 N N . GLY A 1 239 ? 5.449 11.170 1.919 1.00 83.62 239 GLY A N 1
ATOM 1793 C CA . GLY A 1 239 ? 6.891 10.997 2.101 1.00 83.62 239 GLY A CA 1
ATOM 1794 C C . GLY A 1 239 ? 7.694 11.442 0.874 1.00 83.62 239 GLY A C 1
ATOM 1795 O O . GLY A 1 239 ? 7.124 12.009 -0.058 1.00 83.62 239 GLY A O 1
ATOM 1796 N N . PRO A 1 240 ? 9.015 11.209 0.859 1.00 89.12 240 PRO A N 1
ATOM 1797 C CA . PRO A 1 240 ? 9.865 11.585 -0.262 1.00 89.12 240 PRO A CA 1
ATOM 1798 C C . PRO A 1 240 ? 9.685 10.623 -1.444 1.00 89.12 240 PRO A C 1
ATOM 1800 O O . PRO A 1 240 ? 9.869 9.413 -1.290 1.00 89.12 240 PRO A O 1
ATOM 1803 N N . PHE A 1 241 ? 9.411 11.158 -2.632 1.00 93.44 241 PHE A N 1
ATOM 1804 C CA . PHE A 1 241 ? 9.295 10.398 -3.884 1.00 93.44 241 PHE A CA 1
ATOM 1805 C C . PHE A 1 241 ? 10.323 10.880 -4.906 1.00 93.44 241 PHE A C 1
ATOM 1807 O O . PHE A 1 241 ? 10.823 11.999 -4.816 1.00 93.44 241 PHE A O 1
ATOM 1814 N N . VAL A 1 242 ? 10.652 10.037 -5.886 1.00 95.00 242 VAL A N 1
ATOM 1815 C CA . VAL A 1 242 ? 11.413 10.476 -7.064 1.00 95.00 242 VAL A CA 1
ATOM 1816 C C . VAL A 1 242 ? 10.581 11.494 -7.837 1.00 95.00 242 VAL A C 1
ATOM 1818 O O . VAL A 1 242 ? 9.451 11.198 -8.228 1.00 95.00 242 VAL A O 1
ATOM 1821 N N . ALA A 1 243 ? 11.163 12.669 -8.065 1.00 94.38 243 ALA A N 1
ATOM 1822 C CA . ALA A 1 243 ? 10.540 13.727 -8.838 1.00 94.38 243 ALA A CA 1
ATOM 1823 C C . ALA A 1 243 ? 10.437 13.295 -10.305 1.00 94.38 243 ALA A C 1
ATOM 1825 O O . ALA A 1 243 ? 11.417 12.840 -10.910 1.00 94.38 243 ALA A O 1
ATOM 1826 N N . ALA A 1 244 ? 9.243 13.440 -10.868 1.00 94.06 244 ALA A N 1
ATOM 1827 C CA . ALA A 1 244 ? 8.969 13.136 -12.258 1.00 94.06 244 ALA A CA 1
ATOM 1828 C C . ALA A 1 244 ? 7.895 14.070 -12.811 1.00 94.06 244 ALA A C 1
ATOM 1830 O O . ALA A 1 244 ? 7.016 14.530 -12.083 1.00 94.06 244 ALA A O 1
ATOM 1831 N N . ASP A 1 245 ? 7.960 14.340 -14.109 1.00 93.62 245 ASP A N 1
ATOM 1832 C CA . ASP A 1 245 ? 6.927 15.115 -14.787 1.00 93.62 245 ASP A CA 1
ATOM 1833 C C . ASP A 1 245 ? 5.612 14.306 -14.947 1.00 93.62 245 ASP A C 1
ATOM 1835 O O . ASP A 1 245 ? 5.573 13.102 -14.659 1.00 93.62 245 ASP A O 1
ATOM 1839 N N . PRO A 1 246 ? 4.507 14.919 -15.422 1.00 93.12 246 PRO A N 1
ATOM 1840 C CA . PRO A 1 246 ? 3.232 14.219 -15.624 1.00 93.12 246 PRO A CA 1
ATOM 1841 C C . PRO A 1 246 ? 3.289 13.029 -16.591 1.00 93.12 246 PRO A C 1
ATOM 1843 O O . PRO A 1 246 ? 2.344 12.242 -16.660 1.00 93.12 246 PRO A O 1
ATOM 1846 N N . MET A 1 247 ? 4.364 12.918 -17.364 1.00 94.69 247 MET A N 1
ATOM 1847 C CA . MET A 1 247 ? 4.596 11.848 -18.315 1.00 94.69 247 MET A CA 1
ATOM 1848 C C . MET A 1 247 ? 5.514 10.745 -17.741 1.00 94.69 247 MET A C 1
ATOM 1850 O O . MET A 1 247 ? 5.708 9.699 -18.357 1.00 94.69 247 MET A O 1
ATOM 1854 N N . GLY A 1 248 ? 6.011 10.932 -16.517 1.00 95.06 248 GLY A N 1
ATOM 1855 C CA . GLY A 1 248 ? 6.845 9.985 -15.786 1.00 95.06 248 GLY A CA 1
ATOM 1856 C C . GLY A 1 248 ? 8.343 10.192 -15.991 1.00 95.06 248 GLY A C 1
ATOM 1857 O O . GLY A 1 248 ? 9.121 9.370 -15.510 1.00 95.06 248 GLY A O 1
ATOM 1858 N N . GLN A 1 249 ? 8.772 11.250 -16.685 1.00 96.19 249 GLN A N 1
ATOM 1859 C CA . GLN A 1 249 ? 10.187 11.524 -16.931 1.00 96.19 249 GLN A CA 1
ATOM 1860 C C . GLN A 1 249 ? 10.856 12.045 -15.660 1.00 96.19 249 GLN A C 1
ATOM 1862 O O . GLN A 1 249 ? 10.439 13.057 -15.100 1.00 96.19 249 GLN A O 1
ATOM 1867 N N . THR A 1 250 ? 11.911 11.358 -15.215 1.00 96.88 250 THR A N 1
ATOM 1868 C CA . THR A 1 250 ? 12.714 11.784 -14.059 1.00 96.88 250 THR A CA 1
ATOM 1869 C C . THR A 1 250 ? 13.787 12.798 -14.464 1.00 96.88 250 THR A C 1
ATOM 1871 O O . THR A 1 250 ? 14.011 13.054 -15.651 1.00 96.88 250 THR A O 1
ATOM 1874 N N . SER A 1 251 ? 14.519 13.325 -13.478 1.00 96.50 251 SER A N 1
ATOM 1875 C CA . SER A 1 251 ? 15.704 14.161 -13.713 1.00 96.50 251 SER A CA 1
ATOM 1876 C C . SER A 1 251 ? 16.846 13.439 -14.439 1.00 96.50 251 SER A C 1
ATOM 1878 O O . SER A 1 251 ? 17.759 14.098 -14.931 1.00 96.50 251 SER A O 1
ATOM 1880 N N . VAL A 1 252 ? 16.831 12.103 -14.488 1.00 97.00 252 VAL A N 1
ATOM 1881 C CA . VAL A 1 252 ? 17.818 11.300 -15.217 1.00 97.00 252 VAL A CA 1
ATOM 1882 C C . VAL A 1 252 ? 17.277 11.040 -16.629 1.00 97.00 252 VAL A C 1
ATOM 1884 O O . VAL A 1 252 ? 16.232 10.397 -16.770 1.00 97.00 252 VAL A O 1
ATOM 1887 N N . PRO A 1 253 ? 17.957 11.517 -17.689 1.00 92.38 253 PRO A N 1
ATOM 1888 C CA . PRO A 1 253 ? 17.523 11.289 -19.065 1.00 92.38 253 PRO A CA 1
ATOM 1889 C C . PRO A 1 253 ? 17.338 9.799 -19.373 1.00 92.38 253 PRO A C 1
ATOM 1891 O O . PRO A 1 253 ? 18.179 8.977 -19.018 1.00 92.38 253 PRO A O 1
ATOM 1894 N N . GLY A 1 254 ? 16.220 9.450 -20.015 1.00 91.50 254 GLY A N 1
ATOM 1895 C CA . GLY A 1 254 ? 15.882 8.062 -20.359 1.00 91.50 254 GLY A CA 1
ATOM 1896 C C . GLY A 1 254 ? 15.360 7.210 -19.195 1.00 91.50 254 GLY A C 1
ATOM 1897 O O . GLY A 1 254 ? 14.895 6.095 -19.423 1.00 91.50 254 GLY A O 1
ATOM 1898 N N . LEU A 1 255 ? 15.379 7.719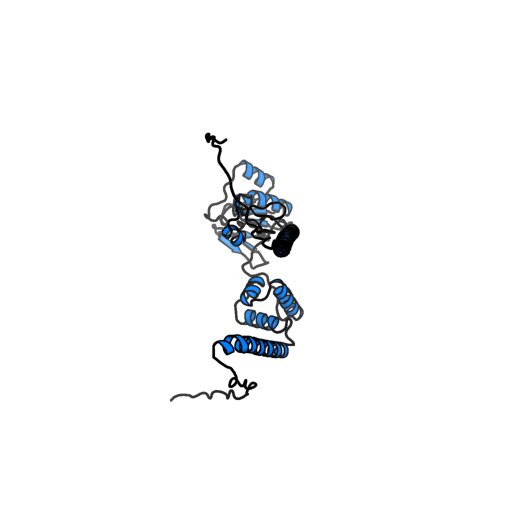 -17.959 1.00 95.81 255 LEU A N 1
ATOM 1899 C CA . LEU A 1 255 ? 14.780 7.046 -16.812 1.00 95.81 255 LEU A CA 1
ATOM 1900 C C . LEU A 1 255 ? 13.358 7.560 -16.566 1.00 95.81 255 LEU A C 1
ATOM 1902 O O . LEU A 1 255 ? 13.147 8.734 -16.244 1.00 95.81 255 LEU A O 1
ATOM 1906 N N . LEU A 1 256 ? 12.402 6.638 -16.661 1.00 96.56 256 LEU A N 1
ATOM 1907 C CA . LEU A 1 256 ? 10.978 6.872 -16.447 1.00 96.56 256 LEU A CA 1
ATOM 1908 C C . LEU A 1 256 ? 10.492 6.150 -15.185 1.00 96.56 256 LEU A C 1
ATOM 1910 O O . LEU A 1 256 ? 10.989 5.076 -14.835 1.00 96.56 256 LEU A O 1
ATOM 1914 N N . ILE A 1 257 ? 9.486 6.713 -14.520 1.00 95.62 257 ILE A N 1
ATOM 1915 C CA . ILE A 1 257 ? 8.867 6.151 -13.318 1.00 95.62 257 ILE A CA 1
ATOM 1916 C C . ILE A 1 257 ? 7.338 6.241 -13.398 1.00 95.62 257 ILE A C 1
ATOM 1918 O O . ILE A 1 257 ? 6.778 7.215 -13.895 1.00 95.62 257 ILE A O 1
ATOM 1922 N N . ALA A 1 258 ? 6.641 5.211 -12.913 1.00 94.75 258 ALA A N 1
ATOM 1923 C CA . ALA A 1 258 ? 5.184 5.132 -12.976 1.00 94.75 258 ALA A CA 1
ATOM 1924 C C . ALA A 1 258 ? 4.575 4.397 -11.771 1.00 94.75 258 ALA A C 1
ATOM 1926 O O . ALA A 1 258 ? 5.228 3.604 -11.085 1.00 94.75 258 ALA A O 1
ATOM 1927 N N . GLY A 1 259 ? 3.278 4.621 -11.552 1.00 92.94 259 GLY A N 1
ATOM 1928 C CA . GLY A 1 259 ? 2.489 3.939 -10.527 1.00 92.94 259 GLY A CA 1
ATOM 1929 C C . GLY A 1 259 ? 2.857 4.347 -9.102 1.00 92.94 259 GLY A C 1
ATOM 1930 O O . GLY A 1 259 ? 3.227 5.488 -8.841 1.00 92.94 259 GLY A O 1
ATOM 1931 N N . ASN A 1 260 ? 2.765 3.412 -8.150 1.00 91.69 260 ASN A N 1
ATOM 1932 C CA . ASN A 1 260 ? 3.064 3.724 -6.748 1.00 91.69 260 ASN A CA 1
ATOM 1933 C C . ASN A 1 260 ? 4.542 4.006 -6.456 1.00 91.69 260 ASN A C 1
ATOM 1935 O O . ASN A 1 260 ? 4.859 4.436 -5.351 1.00 91.69 260 ASN A O 1
ATOM 1939 N N . ALA A 1 261 ? 5.436 3.788 -7.424 1.00 90.00 261 ALA A N 1
ATOM 1940 C CA . ALA A 1 261 ? 6.823 4.219 -7.308 1.00 90.00 261 ALA A CA 1
ATOM 1941 C C . ALA A 1 261 ? 6.964 5.748 -7.427 1.00 90.00 261 ALA A C 1
ATOM 1943 O O . ALA A 1 261 ? 7.864 6.304 -6.812 1.00 90.00 261 ALA A O 1
ATOM 1944 N N . SER A 1 262 ? 6.064 6.419 -8.159 1.00 87.81 262 SER A N 1
ATOM 1945 C CA . SER A 1 262 ? 6.035 7.883 -8.303 1.00 87.81 262 SER A CA 1
ATOM 1946 C C . SER A 1 262 ? 4.899 8.567 -7.538 1.00 87.81 262 SER A C 1
ATOM 1948 O O . SER A 1 262 ? 4.921 9.781 -7.378 1.00 87.81 262 SER A O 1
ATOM 1950 N N . SER A 1 263 ? 3.901 7.823 -7.041 1.00 86.88 263 SER A N 1
ATOM 1951 C CA . SER A 1 263 ? 2.781 8.405 -6.289 1.00 86.88 263 SER A CA 1
ATOM 1952 C C . SER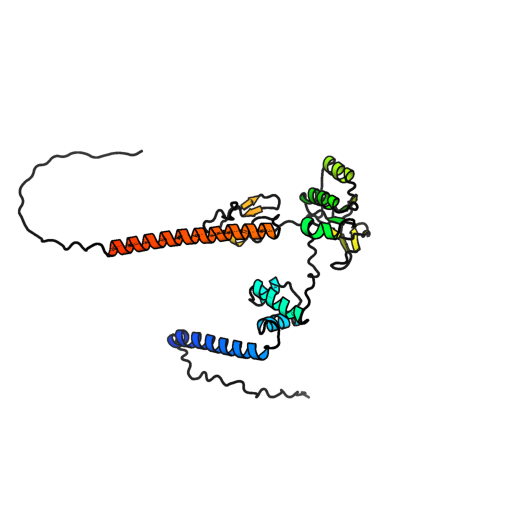 A 1 263 ? 2.180 7.460 -5.242 1.00 86.88 263 SER A C 1
ATOM 1954 O O . SER A 1 263 ? 1.562 6.442 -5.568 1.00 86.88 263 SER A O 1
ATOM 1956 N N . GLY A 1 264 ? 2.273 7.823 -3.959 1.00 84.50 264 GLY A N 1
ATOM 1957 C CA . GLY A 1 264 ? 1.703 7.039 -2.851 1.00 84.50 264 GLY A CA 1
ATOM 1958 C C . GLY A 1 264 ? 0.168 6.931 -2.855 1.00 84.50 264 GLY A C 1
ATOM 1959 O O . GLY A 1 264 ? -0.391 5.957 -2.339 1.00 84.50 264 GLY A O 1
ATOM 1960 N N . SER A 1 265 ? -0.522 7.890 -3.480 1.00 84.00 265 SER A N 1
ATOM 1961 C CA . SER A 1 265 ? -1.988 7.929 -3.567 1.00 84.00 265 SER A CA 1
ATOM 1962 C C . SER A 1 265 ? -2.560 7.201 -4.784 1.00 84.00 265 SER A C 1
ATOM 1964 O O . SER A 1 265 ? -3.775 7.013 -4.850 1.00 84.00 265 SER A O 1
ATOM 1966 N N . ALA A 1 266 ? -1.728 6.770 -5.739 1.00 88.44 266 ALA A N 1
ATOM 1967 C CA . ALA A 1 266 ? -2.225 6.117 -6.944 1.00 88.44 266 ALA A CA 1
ATOM 1968 C C . ALA A 1 266 ? -2.961 4.807 -6.603 1.00 88.44 266 ALA A C 1
ATOM 1970 O O . ALA A 1 266 ? -2.420 3.895 -5.971 1.00 88.44 266 ALA A O 1
ATOM 1971 N N . ASN A 1 267 ? -4.218 4.718 -7.030 1.00 88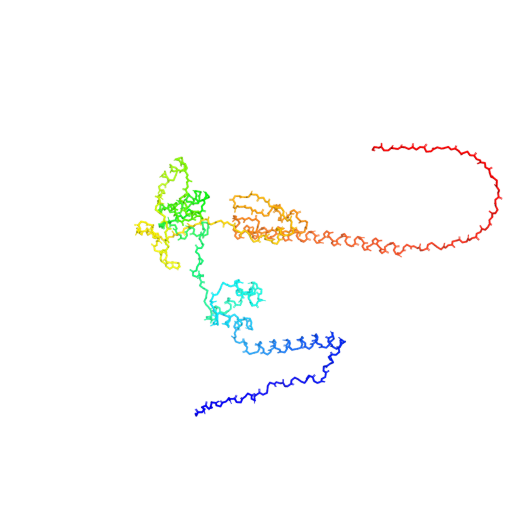.50 267 ASN A N 1
ATOM 1972 C CA . ASN A 1 267 ? -4.953 3.462 -7.102 1.00 88.50 267 ASN A CA 1
ATOM 1973 C C . ASN A 1 267 ? -4.642 2.757 -8.435 1.00 88.50 267 ASN A C 1
ATOM 1975 O O . ASN A 1 267 ? -3.883 3.271 -9.259 1.00 88.50 267 ASN A O 1
ATOM 1979 N N . VAL A 1 268 ? -5.221 1.573 -8.652 1.00 89.06 268 VAL A N 1
ATOM 1980 C CA . VAL A 1 268 ? -4.925 0.760 -9.843 1.00 89.06 268 VAL A CA 1
ATOM 1981 C C . VAL A 1 268 ? -5.168 1.531 -11.156 1.00 89.06 268 VAL A C 1
ATOM 1983 O O . VAL A 1 268 ? -4.234 1.587 -11.956 1.00 89.06 268 VAL A O 1
ATOM 1986 N N . PRO A 1 269 ? -6.320 2.201 -11.379 1.00 90.12 269 PRO A N 1
ATOM 1987 C CA . PRO A 1 269 ? -6.529 2.991 -12.597 1.00 90.12 269 PRO A CA 1
ATOM 1988 C C . PRO A 1 269 ? -5.499 4.106 -12.809 1.00 90.12 269 PRO A C 1
ATOM 1990 O O . PRO A 1 269 ? -4.976 4.258 -13.911 1.00 90.12 269 PRO A O 1
ATOM 1993 N N . VAL A 1 270 ? -5.165 4.861 -11.757 1.00 92.31 270 VAL A N 1
ATOM 1994 C CA . VAL A 1 270 ? -4.166 5.939 -11.847 1.00 92.31 270 VAL A CA 1
ATOM 1995 C C . VAL A 1 270 ? -2.783 5.369 -12.167 1.00 92.31 270 VAL A C 1
ATOM 1997 O O . VAL A 1 270 ? -2.069 5.913 -13.007 1.00 92.31 270 VAL A O 1
ATOM 2000 N N . ALA A 1 271 ? -2.411 4.240 -11.560 1.00 92.88 271 ALA A N 1
ATOM 2001 C CA . ALA A 1 271 ? -1.143 3.580 -11.845 1.00 92.88 271 ALA A CA 1
ATOM 2002 C C . ALA A 1 271 ? -1.066 3.053 -13.289 1.00 92.88 271 ALA A C 1
ATOM 2004 O O . ALA A 1 271 ? -0.022 3.176 -13.929 1.00 92.88 271 ALA A O 1
ATOM 2005 N N . MET A 1 272 ? -2.167 2.516 -13.822 1.00 92.75 272 MET A N 1
ATOM 2006 C CA . MET A 1 272 ? -2.256 2.098 -15.225 1.00 92.75 272 MET A CA 1
ATOM 2007 C C . MET A 1 272 ? -2.111 3.280 -16.191 1.00 92.75 272 MET A C 1
ATOM 2009 O O . MET A 1 272 ? -1.383 3.183 -17.181 1.00 92.75 272 MET A O 1
ATOM 2013 N N . ALA A 1 273 ? -2.765 4.406 -15.893 1.00 93.06 273 ALA A N 1
ATOM 2014 C CA . ALA A 1 273 ? -2.641 5.623 -16.688 1.00 93.06 273 ALA A CA 1
ATOM 2015 C C . ALA A 1 273 ? -1.192 6.140 -16.696 1.00 93.06 273 ALA A C 1
ATOM 2017 O O . ALA A 1 273 ? -0.640 6.396 -17.763 1.00 93.06 273 ALA A O 1
ATOM 2018 N N . ALA A 1 274 ? -0.539 6.191 -15.530 1.00 94.69 274 ALA A N 1
ATOM 2019 C CA . ALA A 1 274 ? 0.871 6.566 -15.424 1.00 94.69 274 ALA A CA 1
ATOM 2020 C C . ALA A 1 274 ? 1.786 5.631 -16.237 1.00 94.69 274 ALA A C 1
ATOM 2022 O O . ALA A 1 274 ? 2.702 6.094 -16.911 1.00 94.69 274 ALA A O 1
ATOM 2023 N N . GLY A 1 275 ? 1.516 4.320 -16.228 1.00 94.56 275 GLY A N 1
ATOM 2024 C CA . GLY A 1 275 ? 2.255 3.357 -17.048 1.00 94.56 275 GLY A CA 1
ATOM 2025 C C . GLY A 1 275 ? 2.088 3.591 -18.552 1.00 94.56 275 GLY A C 1
ATOM 2026 O O . GLY A 1 275 ? 3.053 3.463 -19.300 1.00 94.56 275 GLY A O 1
ATOM 2027 N N . THR A 1 276 ? 0.890 3.987 -18.992 1.00 96.31 276 THR A N 1
ATOM 2028 C CA . THR A 1 276 ? 0.617 4.332 -20.400 1.00 96.31 276 THR A CA 1
ATOM 2029 C C . THR A 1 276 ? 1.434 5.547 -20.837 1.00 96.31 276 THR A C 1
ATOM 2031 O O . THR A 1 276 ? 2.070 5.520 -21.888 1.00 96.31 276 THR A O 1
ATOM 2034 N N . MET A 1 277 ? 1.452 6.586 -20.002 1.00 96.19 277 MET A N 1
ATOM 2035 C CA . MET A 1 277 ? 2.205 7.819 -20.233 1.00 96.19 277 MET A CA 1
ATOM 2036 C C . MET A 1 277 ? 3.717 7.543 -20.309 1.00 96.19 277 MET A C 1
ATOM 2038 O O . MET A 1 277 ? 4.355 7.839 -21.321 1.00 96.19 277 MET A O 1
ATOM 2042 N N . ALA A 1 278 ? 4.268 6.849 -19.309 1.00 95.62 278 ALA A N 1
ATOM 2043 C CA . ALA A 1 278 ? 5.680 6.475 -19.296 1.00 95.62 278 ALA A CA 1
ATOM 2044 C C . ALA A 1 278 ? 6.062 5.601 -20.505 1.00 95.62 278 ALA A C 1
ATOM 2046 O O . ALA A 1 278 ? 7.080 5.838 -21.150 1.00 95.62 278 ALA A O 1
ATOM 2047 N N . GLY A 1 279 ? 5.225 4.624 -20.869 1.00 94.88 279 GLY A N 1
ATOM 2048 C CA . GLY A 1 279 ? 5.455 3.781 -22.044 1.00 94.88 279 GLY A CA 1
ATOM 2049 C C . GLY A 1 279 ? 5.496 4.574 -23.355 1.00 94.88 279 GLY A C 1
ATOM 2050 O O . GLY A 1 279 ? 6.355 4.323 -24.202 1.00 94.88 279 GLY A O 1
ATOM 2051 N N . ALA A 1 280 ? 4.620 5.571 -23.509 1.00 95.44 280 ALA A N 1
ATOM 2052 C CA . ALA A 1 280 ? 4.625 6.450 -24.674 1.00 95.44 280 ALA A CA 1
ATOM 2053 C C . ALA A 1 280 ? 5.925 7.268 -24.779 1.00 95.44 280 ALA A C 1
ATOM 2055 O O . ALA A 1 280 ? 6.462 7.408 -25.879 1.00 95.44 280 ALA A O 1
ATOM 2056 N N . MET A 1 281 ? 6.473 7.754 -23.658 1.00 95.69 281 MET A N 1
ATOM 2057 C CA . MET A 1 281 ? 7.771 8.449 -23.656 1.00 95.69 281 MET A CA 1
ATOM 2058 C C . MET A 1 281 ? 8.954 7.549 -23.908 1.00 95.69 281 MET A C 1
ATOM 2060 O O . MET A 1 281 ? 9.858 7.961 -24.630 1.00 95.69 281 MET A O 1
ATOM 2064 N N . ALA A 1 282 ? 8.945 6.328 -23.376 1.00 95.06 282 ALA A N 1
ATOM 2065 C CA . ALA A 1 282 ? 9.989 5.364 -23.692 1.00 95.06 282 ALA A CA 1
ATOM 2066 C C . ALA A 1 282 ? 10.071 5.163 -25.213 1.00 95.06 282 ALA A C 1
ATOM 2068 O O . ALA A 1 282 ? 11.143 5.273 -25.803 1.00 95.06 282 ALA A O 1
ATOM 2069 N N . ASN A 1 283 ? 8.919 4.970 -25.866 1.00 96.50 283 ASN A N 1
ATOM 2070 C CA . ASN A 1 283 ? 8.853 4.858 -27.320 1.00 96.50 283 ASN A CA 1
ATOM 2071 C C . ASN A 1 283 ? 9.304 6.138 -28.042 1.00 96.50 283 ASN A C 1
ATOM 2073 O O . ASN A 1 283 ? 10.089 6.062 -28.981 1.00 96.50 283 ASN A O 1
ATOM 2077 N N . ALA A 1 284 ? 8.837 7.314 -27.616 1.00 94.00 284 ALA A N 1
ATOM 2078 C CA . ALA A 1 284 ? 9.226 8.582 -28.238 1.00 94.00 284 ALA A CA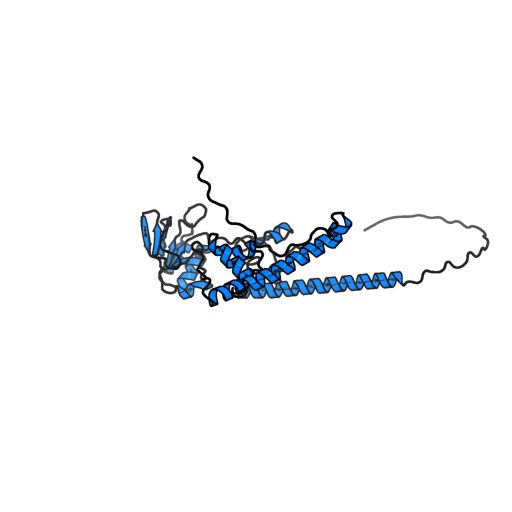 1
ATOM 2079 C C . ALA A 1 284 ? 10.740 8.856 -28.133 1.00 94.00 284 ALA A C 1
ATOM 2081 O O . ALA A 1 284 ? 11.348 9.351 -29.087 1.00 94.00 284 ALA A O 1
ATOM 2082 N N . GLY A 1 285 ? 11.350 8.498 -27.000 1.00 92.81 285 GLY A N 1
ATOM 2083 C CA . GLY A 1 285 ? 12.794 8.562 -26.789 1.00 92.81 285 GLY A CA 1
ATOM 2084 C C . GLY A 1 285 ? 13.555 7.664 -27.763 1.00 92.81 285 GLY A C 1
ATOM 2085 O O . GLY A 1 285 ? 14.425 8.160 -28.474 1.00 92.81 285 GLY A O 1
ATOM 2086 N N . MET A 1 286 ? 13.159 6.388 -27.873 1.00 94.06 286 MET A N 1
ATOM 2087 C CA . MET A 1 286 ? 13.767 5.438 -28.820 1.00 94.06 286 MET A CA 1
ATOM 2088 C C . MET A 1 286 ? 13.653 5.919 -30.271 1.00 94.06 286 MET A C 1
ATOM 2090 O O . MET A 1 286 ? 14.640 5.924 -30.994 1.00 94.06 286 MET A O 1
ATOM 2094 N N . VAL A 1 287 ? 12.486 6.424 -30.687 1.00 96.38 287 VAL A N 1
ATOM 2095 C CA . VAL A 1 287 ? 12.303 6.977 -32.042 1.00 96.38 287 VAL A CA 1
ATOM 2096 C C . VAL A 1 287 ? 13.256 8.147 -32.307 1.00 96.38 287 VAL A C 1
ATOM 2098 O O . VAL A 1 287 ? 13.808 8.265 -33.399 1.00 96.38 287 VAL A O 1
ATOM 2101 N N . THR A 1 288 ? 13.462 9.019 -31.320 1.00 94.31 288 THR A N 1
ATOM 2102 C CA . THR A 1 288 ? 14.384 10.157 -31.455 1.00 94.31 288 THR A CA 1
ATOM 2103 C C . THR A 1 288 ? 15.835 9.685 -31.600 1.00 94.31 288 THR A C 1
ATOM 2105 O O . THR A 1 288 ? 16.574 10.213 -32.435 1.00 94.31 288 THR A O 1
ATOM 2108 N N . GLU A 1 289 ? 16.234 8.671 -30.830 1.00 92.44 289 GLU A N 1
ATOM 2109 C CA . GLU A 1 289 ? 17.561 8.046 -30.900 1.00 92.44 289 GLU A CA 1
ATOM 2110 C C . GLU A 1 289 ? 17.797 7.318 -32.235 1.00 92.44 289 GLU A C 1
ATOM 2112 O O . GLU A 1 289 ? 18.848 7.494 -32.860 1.00 92.44 289 GLU A O 1
ATOM 2117 N N . ASP A 1 290 ? 16.798 6.581 -32.726 1.00 96.31 290 ASP A N 1
ATOM 2118 C CA . ASP A 1 290 ? 16.839 5.893 -34.019 1.00 96.31 290 ASP A CA 1
ATOM 2119 C C . ASP A 1 290 ? 17.038 6.890 -35.169 1.00 96.31 290 ASP A C 1
ATOM 2121 O O . ASP A 1 290 ? 17.878 6.685 -36.051 1.00 96.31 290 ASP A O 1
ATOM 2125 N N . VAL A 1 291 ? 16.313 8.016 -35.142 1.00 95.69 291 VAL A N 1
ATOM 2126 C CA . VAL A 1 291 ? 16.464 9.091 -36.135 1.00 95.69 291 VAL A CA 1
ATOM 2127 C C . VAL A 1 291 ? 17.868 9.695 -36.081 1.00 95.69 291 VAL A C 1
ATOM 2129 O O . VAL A 1 291 ? 18.497 9.864 -37.128 1.00 95.69 291 VAL A O 1
ATOM 2132 N N . ALA A 1 292 ? 18.388 9.995 -34.887 1.00 93.25 292 ALA A N 1
ATOM 2133 C CA . ALA A 1 292 ? 19.736 10.542 -34.730 1.00 93.25 292 ALA A CA 1
ATOM 2134 C C . ALA A 1 292 ? 20.810 9.579 -35.269 1.00 93.25 292 ALA A C 1
ATOM 2136 O O . ALA A 1 292 ? 21.713 9.993 -36.002 1.00 93.25 292 ALA A O 1
ATOM 2137 N N . THR A 1 293 ? 20.663 8.287 -34.976 1.00 94.31 293 THR A N 1
ATOM 2138 C CA . THR A 1 293 ? 21.549 7.221 -35.458 1.00 94.31 293 THR A CA 1
ATOM 2139 C C . THR A 1 293 ? 21.519 7.108 -36.980 1.00 94.31 293 THR A C 1
ATOM 2141 O O . THR A 1 293 ? 22.570 7.063 -37.625 1.00 94.31 293 THR A O 1
ATOM 2144 N N . ALA A 1 294 ? 20.327 7.122 -37.581 1.00 93.69 294 ALA A N 1
ATOM 2145 C CA . ALA A 1 294 ? 20.161 7.034 -39.029 1.00 93.69 294 ALA A CA 1
ATOM 2146 C C . ALA A 1 294 ? 20.768 8.242 -39.767 1.00 93.69 294 ALA A C 1
ATOM 2148 O O . ALA A 1 294 ? 21.414 8.082 -40.810 1.00 93.69 294 ALA A O 1
ATOM 2149 N N . VAL A 1 295 ? 20.613 9.451 -39.216 1.00 94.50 295 VAL A N 1
ATOM 2150 C CA . VAL A 1 295 ? 21.229 10.671 -39.764 1.00 94.50 295 VAL A CA 1
ATOM 2151 C C . VAL A 1 295 ? 22.755 10.586 -39.700 1.00 94.50 295 VAL A C 1
ATOM 2153 O O . VAL A 1 295 ? 23.418 10.854 -40.705 1.00 94.50 295 VAL A O 1
ATOM 2156 N N . ALA A 1 296 ? 23.319 10.160 -38.566 1.00 91.06 296 ALA A N 1
ATOM 2157 C CA . ALA A 1 296 ? 24.764 10.000 -38.408 1.00 91.06 296 ALA A CA 1
ATOM 2158 C C . ALA A 1 296 ? 25.342 8.956 -39.380 1.00 91.06 296 ALA A C 1
ATOM 2160 O O . ALA A 1 296 ? 26.350 9.214 -40.036 1.00 91.06 296 ALA A O 1
ATOM 2161 N N . ALA A 1 297 ? 24.675 7.808 -39.540 1.00 89.06 297 ALA A N 1
ATOM 2162 C CA . ALA A 1 297 ? 25.089 6.769 -40.483 1.00 89.06 297 ALA A CA 1
ATOM 2163 C C . ALA A 1 297 ? 25.079 7.265 -41.940 1.00 89.06 297 ALA A C 1
ATOM 2165 O O . ALA A 1 297 ? 26.011 6.994 -42.699 1.00 89.06 297 ALA A O 1
ATOM 2166 N N . THR A 1 298 ? 24.058 8.040 -42.321 1.00 88.81 298 THR A N 1
ATOM 2167 C CA . THR A 1 298 ? 23.949 8.617 -43.670 1.00 88.81 298 THR A CA 1
ATOM 2168 C C . THR A 1 298 ? 25.047 9.651 -43.931 1.00 88.81 298 THR A C 1
ATOM 2170 O O . THR A 1 298 ? 25.628 9.670 -45.015 1.00 88.81 298 THR A O 1
ATOM 2173 N N . ALA A 1 299 ? 25.375 10.483 -42.937 1.00 82.81 299 ALA A N 1
ATOM 2174 C CA . ALA A 1 299 ? 26.456 11.461 -43.040 1.00 82.81 299 ALA A CA 1
ATOM 2175 C C . ALA A 1 299 ? 27.829 10.788 -43.218 1.00 82.81 299 ALA A C 1
ATOM 2177 O O . ALA A 1 299 ? 28.603 11.201 -44.081 1.00 82.81 299 ALA A O 1
ATOM 2178 N N . THR A 1 300 ? 28.103 9.716 -42.468 1.00 81.69 300 THR A N 1
ATOM 2179 C CA . THR A 1 300 ? 29.325 8.909 -42.622 1.00 81.69 300 THR A CA 1
ATOM 2180 C C . THR A 1 300 ? 29.396 8.259 -44.004 1.00 81.69 300 THR A C 1
ATOM 2182 O O . THR A 1 300 ? 30.409 8.381 -44.687 1.00 81.69 300 THR A O 1
ATOM 2185 N N . ALA A 1 301 ? 28.302 7.651 -44.475 1.00 76.12 301 ALA A N 1
ATOM 2186 C CA . ALA A 1 301 ? 28.253 7.034 -45.801 1.00 76.12 301 ALA A CA 1
ATOM 2187 C C . ALA A 1 301 ? 28.460 8.048 -46.942 1.00 76.12 301 ALA A C 1
ATOM 2189 O O . ALA A 1 301 ? 29.070 7.713 -47.955 1.00 76.12 301 ALA A O 1
ATOM 2190 N N . ALA A 1 302 ? 27.972 9.284 -46.788 1.00 72.38 302 ALA A N 1
ATOM 2191 C CA . ALA A 1 302 ? 28.204 10.363 -47.746 1.00 72.38 302 ALA A CA 1
ATOM 2192 C C . ALA A 1 302 ? 29.659 10.867 -47.724 1.00 72.38 302 ALA A C 1
ATOM 2194 O O . ALA A 1 302 ? 30.201 11.199 -48.778 1.00 72.38 302 ALA A O 1
ATOM 2195 N N . ALA A 1 303 ? 30.302 10.898 -46.551 1.00 71.56 303 ALA A N 1
ATOM 2196 C CA . ALA A 1 303 ? 31.712 11.257 -46.414 1.00 71.56 303 ALA A CA 1
ATOM 2197 C C . ALA A 1 303 ? 32.644 10.203 -47.040 1.00 71.56 303 ALA A C 1
ATOM 2199 O O . ALA A 1 303 ? 33.582 10.573 -47.744 1.00 71.56 303 ALA A O 1
ATOM 2200 N N . ASP A 1 304 ? 32.342 8.912 -46.873 1.00 69.69 304 ASP A N 1
ATOM 2201 C CA . ASP A 1 304 ? 33.096 7.808 -47.492 1.00 69.69 304 ASP A CA 1
ATOM 2202 C C . ASP A 1 304 ? 32.923 7.744 -49.021 1.00 69.69 304 ASP A C 1
ATOM 2204 O O . ASP A 1 304 ? 33.789 7.239 -49.735 1.00 69.69 304 ASP A O 1
ATOM 2208 N N . GLN A 1 305 ? 31.812 8.274 -49.542 1.00 63.69 305 GLN A N 1
ATOM 2209 C CA . GLN A 1 305 ? 31.534 8.361 -50.981 1.00 63.69 305 GLN A CA 1
ATOM 2210 C C . GLN A 1 305 ? 32.068 9.647 -51.633 1.00 63.69 305 GLN A C 1
ATOM 2212 O O . GLN A 1 305 ? 31.951 9.806 -52.852 1.00 63.69 305 GLN A O 1
ATOM 2217 N N . ALA A 1 306 ? 32.661 10.568 -50.865 1.00 57.94 306 ALA A N 1
ATOM 2218 C CA . ALA A 1 306 ? 33.282 11.758 -51.431 1.00 57.94 306 ALA A CA 1
ATOM 2219 C C . ALA A 1 306 ? 34.490 11.351 -52.303 1.00 57.94 306 ALA A C 1
ATOM 2221 O O . ALA A 1 306 ? 35.354 10.597 -51.849 1.00 57.94 306 ALA A O 1
ATOM 2222 N N . PRO A 1 307 ? 34.589 11.820 -53.562 1.00 56.34 307 PRO A N 1
ATOM 2223 C CA . PRO A 1 307 ? 35.652 11.391 -54.459 1.00 56.34 307 PRO A CA 1
ATOM 2224 C C . PRO A 1 307 ? 37.016 11.800 -53.898 1.00 56.34 307 PRO A C 1
ATOM 2226 O O . PRO A 1 307 ? 37.263 12.980 -53.641 1.00 56.34 307 PRO A O 1
ATOM 2229 N N . VAL A 1 308 ? 37.922 10.827 -53.751 1.00 59.25 308 VAL A N 1
ATOM 2230 C CA . VAL A 1 308 ? 39.337 11.086 -53.465 1.00 59.25 308 VAL A CA 1
ATOM 2231 C C . VAL A 1 308 ? 39.864 11.967 -54.594 1.00 59.25 308 VAL A C 1
ATOM 2233 O O . VAL A 1 308 ? 39.994 11.518 -55.735 1.00 59.25 308 VAL A O 1
ATOM 2236 N N . ALA A 1 309 ? 40.129 13.241 -54.299 1.00 58.44 309 ALA A N 1
ATOM 2237 C CA . ALA A 1 309 ? 40.742 14.144 -55.257 1.00 58.44 309 ALA A CA 1
ATOM 2238 C C . ALA A 1 309 ? 42.065 13.520 -55.726 1.00 58.44 309 ALA A C 1
ATOM 2240 O O . ALA A 1 309 ? 43.005 13.361 -54.946 1.00 58.44 309 ALA A O 1
ATOM 2241 N N . SER A 1 310 ? 42.124 13.125 -57.002 1.00 52.66 310 SER A N 1
ATOM 2242 C CA . SER A 1 310 ? 43.368 12.664 -57.619 1.00 52.66 310 SER A CA 1
ATOM 2243 C C . SER A 1 310 ? 44.416 13.771 -57.503 1.00 52.66 310 SER A C 1
ATOM 2245 O O . SER A 1 310 ? 44.093 14.928 -57.791 1.00 52.66 310 SER A O 1
ATOM 2247 N N . PRO A 1 311 ? 45.665 13.462 -57.108 1.00 47.00 311 PRO A N 1
ATOM 2248 C CA . PRO A 1 311 ? 46.699 14.474 -57.003 1.00 47.00 311 PRO A CA 1
ATOM 2249 C C . PRO A 1 311 ? 47.061 14.922 -58.421 1.00 47.00 311 PRO A C 1
ATOM 2251 O O . PRO A 1 311 ? 47.813 14.260 -59.136 1.00 47.00 311 PRO A O 1
ATOM 2254 N N . ALA A 1 312 ? 46.481 16.036 -58.861 1.00 47.50 312 ALA A N 1
ATOM 2255 C CA . ALA A 1 312 ? 46.820 16.642 -60.132 1.00 47.50 312 ALA A CA 1
ATOM 2256 C C . ALA A 1 312 ? 48.271 17.142 -60.082 1.00 47.50 312 ALA A C 1
ATOM 2258 O O . ALA A 1 312 ? 48.604 18.075 -59.357 1.00 47.50 312 ALA A O 1
ATOM 2259 N N . GLY A 1 313 ? 49.119 16.474 -60.866 1.00 40.84 313 GLY A N 1
ATOM 2260 C CA . GLY A 1 313 ? 50.174 17.075 -61.677 1.00 40.84 313 GLY A CA 1
ATOM 2261 C C . GLY A 1 313 ? 51.082 18.090 -60.991 1.00 40.84 313 GLY A C 1
ATOM 2262 O O . GLY A 1 313 ? 50.839 19.293 -61.013 1.00 40.84 313 GLY A O 1
ATOM 2263 N N . ARG A 1 314 ? 52.234 17.607 -60.524 1.00 44.59 314 ARG A N 1
ATOM 2264 C CA . ARG A 1 314 ? 53.418 18.427 -60.264 1.00 44.59 314 ARG A CA 1
ATOM 2265 C C . ARG A 1 314 ? 53.881 19.057 -61.589 1.00 44.59 314 ARG A C 1
ATOM 2267 O O . ARG A 1 314 ? 54.641 18.436 -62.326 1.00 44.59 314 ARG A O 1
ATOM 2274 N N . MET A 1 315 ? 53.435 20.272 -61.906 1.00 38.75 315 MET A N 1
ATOM 2275 C CA . MET A 1 315 ? 54.044 21.096 -62.955 1.00 38.75 315 MET A CA 1
ATOM 2276 C C . MET A 1 315 ? 54.876 22.213 -62.328 1.00 38.75 315 MET A C 1
ATOM 2278 O O . MET A 1 315 ? 54.384 23.112 -61.657 1.00 38.75 315 MET A O 1
ATOM 2282 N N . SER A 1 316 ? 56.179 22.079 -62.559 1.00 44.03 316 SER A N 1
ATOM 2283 C CA . SER A 1 316 ? 57.229 23.066 -62.344 1.00 44.03 316 SER A CA 1
ATOM 2284 C C . SER A 1 316 ? 56.972 24.337 -63.158 1.00 44.03 316 SER A C 1
ATOM 2286 O O . SER A 1 316 ? 56.813 24.241 -64.374 1.00 44.03 316 SER A O 1
ATOM 2288 N N . ALA A 1 317 ? 57.017 25.508 -62.516 1.00 38.47 317 ALA A N 1
ATOM 2289 C CA . ALA A 1 317 ? 57.401 26.764 -63.162 1.00 38.47 317 ALA A CA 1
ATOM 2290 C C . ALA A 1 317 ? 57.889 27.803 -62.129 1.00 38.47 317 ALA A C 1
ATOM 2292 O O . ALA A 1 317 ? 57.128 28.320 -61.320 1.00 38.47 317 ALA A O 1
ATOM 2293 N N . SER A 1 318 ? 59.204 28.028 -62.173 1.00 37.09 318 SER A N 1
ATOM 2294 C CA . SER A 1 318 ? 59.979 29.260 -61.939 1.00 37.09 318 SER A CA 1
ATOM 2295 C C . SER A 1 318 ? 59.380 30.456 -61.172 1.00 37.09 318 SER A C 1
ATOM 2297 O O . SER A 1 318 ? 58.421 31.091 -61.600 1.00 37.09 318 SER A O 1
ATOM 2299 N N . SER A 1 319 ? 60.136 30.856 -60.142 1.00 37.34 319 SER A N 1
ATOM 2300 C CA . SER A 1 319 ? 60.217 32.193 -59.516 1.00 37.34 319 SER A CA 1
ATOM 2301 C C . SER A 1 319 ? 60.430 33.327 -60.549 1.00 37.34 319 SER A C 1
ATOM 2303 O O . SER A 1 319 ? 61.030 33.054 -61.595 1.00 37.34 319 SER A O 1
ATOM 2305 N N . PRO A 1 320 ? 60.028 34.591 -60.272 1.00 46.69 320 PRO A N 1
ATOM 2306 C CA . PRO A 1 320 ? 60.912 35.455 -59.473 1.00 46.69 320 PRO A CA 1
ATOM 2307 C C . PRO A 1 320 ? 60.247 36.484 -58.520 1.00 46.69 320 PRO A C 1
ATOM 2309 O O . PRO A 1 320 ? 59.131 36.946 -58.720 1.00 46.69 320 PRO A O 1
ATOM 2312 N N . ALA A 1 321 ? 61.070 36.887 -57.541 1.00 35.06 321 ALA A N 1
ATOM 2313 C CA . ALA A 1 321 ? 61.253 38.220 -56.937 1.00 35.06 321 ALA A CA 1
ATOM 2314 C C . ALA A 1 321 ? 60.130 38.917 -56.122 1.00 35.06 321 ALA A C 1
ATOM 2316 O O . ALA A 1 321 ? 59.215 39.532 -56.649 1.00 35.06 321 ALA A O 1
ATOM 2317 N N . ALA A 1 322 ? 60.356 38.901 -54.800 1.00 38.88 322 ALA A N 1
ATOM 2318 C CA . ALA A 1 322 ? 60.311 39.992 -53.811 1.00 38.88 322 ALA A CA 1
ATOM 2319 C C . ALA A 1 322 ? 59.419 41.230 -54.043 1.00 38.88 322 ALA A C 1
ATOM 2321 O O . ALA A 1 322 ? 59.651 41.993 -54.971 1.00 38.88 322 ALA A O 1
ATOM 2322 N N . THR A 1 323 ? 58.581 41.558 -53.046 1.00 36.12 323 THR A N 1
ATOM 2323 C CA . THR A 1 323 ? 58.618 42.844 -52.305 1.00 36.12 323 THR A CA 1
ATOM 2324 C C . THR A 1 323 ? 57.896 42.684 -50.953 1.00 36.12 323 THR A C 1
ATOM 2326 O O . THR A 1 323 ? 56.821 42.101 -50.864 1.00 36.12 323 THR A O 1
ATOM 2329 N N . SER A 1 324 ? 58.546 43.169 -49.898 1.00 39.44 324 SER A N 1
ATOM 2330 C CA . SER A 1 324 ? 58.151 43.242 -48.483 1.00 39.44 324 SER A CA 1
ATOM 2331 C C . SER A 1 324 ? 57.047 44.264 -48.180 1.00 39.44 324 SER A C 1
ATOM 2333 O O . SER A 1 324 ? 57.043 45.287 -48.849 1.00 39.44 324 SER A O 1
ATOM 2335 N N . VAL A 1 325 ? 56.252 44.045 -47.114 1.00 39.12 325 VAL A N 1
ATOM 2336 C CA . VAL A 1 325 ? 55.729 45.000 -46.080 1.00 39.12 325 VAL A CA 1
ATOM 2337 C C . VAL A 1 325 ? 54.799 44.169 -45.156 1.00 39.12 325 VAL A C 1
ATOM 2339 O O . VAL A 1 325 ? 53.816 43.617 -45.626 1.00 39.12 325 VAL A O 1
ATOM 2342 N N . SER A 1 326 ? 55.210 43.735 -43.956 1.00 36.44 326 SER A N 1
ATOM 2343 C CA . SER A 1 326 ? 55.112 44.391 -42.630 1.00 36.44 326 SER A CA 1
ATOM 2344 C C . SER A 1 326 ? 53.726 44.959 -42.267 1.00 36.44 326 SER A C 1
ATOM 2346 O O . SER A 1 326 ? 53.339 45.961 -42.845 1.00 36.44 326 SER A O 1
ATOM 2348 N N . THR A 1 327 ? 53.008 44.358 -41.301 1.00 37.44 327 THR A N 1
ATOM 2349 C CA . THR A 1 327 ? 52.785 44.903 -39.933 1.00 37.44 327 THR A CA 1
ATOM 2350 C C . THR A 1 327 ? 51.661 44.182 -39.158 1.00 37.44 327 THR A C 1
ATOM 2352 O O . THR A 1 327 ? 50.545 44.056 -39.644 1.00 37.44 327 THR A O 1
ATOM 2355 N N . SER A 1 328 ? 52.002 43.808 -37.915 1.00 35.28 328 SER A N 1
ATOM 2356 C CA . SER A 1 328 ? 51.216 43.869 -36.660 1.00 35.28 328 SER A CA 1
ATOM 2357 C C . SER A 1 328 ? 49.884 43.111 -36.472 1.00 35.28 328 SER A C 1
ATOM 2359 O O . SER A 1 328 ? 48.845 43.488 -37.004 1.00 35.28 328 SER A O 1
ATOM 2361 N N . SER A 1 329 ? 49.919 42.162 -35.528 1.00 37.62 329 SER A N 1
ATOM 2362 C CA . SER A 1 329 ? 48.848 41.756 -34.587 1.00 37.62 329 SER A CA 1
ATOM 2363 C C . SER A 1 329 ? 48.382 42.930 -33.675 1.00 37.62 329 SER A C 1
ATOM 2365 O O . SER A 1 329 ? 48.895 44.035 -33.860 1.00 37.62 329 SER A O 1
ATOM 2367 N N . PRO A 1 330 ? 47.624 42.741 -32.561 1.00 56.94 330 PRO A N 1
ATOM 2368 C CA . PRO A 1 330 ? 46.687 41.677 -32.115 1.00 56.94 330 PRO A CA 1
ATOM 2369 C C . PRO A 1 330 ? 45.358 42.254 -31.506 1.00 56.94 330 PRO A C 1
ATOM 2371 O O . PRO A 1 330 ? 45.135 43.457 -31.548 1.00 56.94 330 PRO A O 1
ATOM 2374 N N . VAL A 1 331 ? 44.563 41.396 -30.828 1.00 38.69 331 VAL A N 1
ATOM 2375 C CA . VAL A 1 331 ? 43.892 41.625 -29.507 1.00 38.69 331 VAL A CA 1
ATOM 2376 C C . VAL A 1 331 ? 42.345 41.560 -29.436 1.00 38.69 331 VAL A C 1
ATOM 2378 O O . VAL A 1 331 ? 41.646 42.351 -30.053 1.00 38.69 331 VAL A O 1
ATOM 2381 N N . SER A 1 332 ? 41.911 40.644 -28.546 1.00 38.31 332 SER A N 1
ATOM 2382 C CA . SER A 1 332 ? 40.748 40.576 -27.623 1.00 38.31 332 SER A CA 1
ATOM 2383 C C . SER A 1 332 ? 39.315 40.691 -28.147 1.00 38.31 332 SER A C 1
ATOM 2385 O O . SER A 1 332 ? 38.968 41.604 -28.877 1.00 38.31 332 SER A O 1
ATOM 2387 N N . ALA A 1 333 ? 38.444 39.722 -27.853 1.00 40.78 333 ALA A N 1
ATOM 2388 C CA . ALA A 1 333 ? 37.851 39.361 -26.551 1.00 40.78 333 ALA A CA 1
ATOM 2389 C C . ALA A 1 333 ? 36.801 40.369 -26.060 1.00 40.78 333 ALA A C 1
ATOM 2391 O O . ALA A 1 333 ? 37.127 41.418 -25.506 1.00 40.78 333 ALA A O 1
ATOM 2392 N N . SER A 1 334 ? 35.539 39.985 -26.227 1.00 48.16 334 SER A N 1
ATOM 2393 C CA . SER A 1 334 ? 34.493 39.904 -25.199 1.00 48.16 334 SER A CA 1
ATOM 2394 C C . SER A 1 334 ? 33.408 38.966 -25.716 1.00 48.16 334 SER A C 1
ATOM 2396 O O . SER A 1 334 ? 33.189 38.979 -26.948 1.00 48.16 334 SER A O 1
#

Radius of gyration: 35.32 Å; chains: 1; bounding box: 84×102×94 Å

Secondary structure (DSSP, 8-state):
---PPPPP-----------TT---SHHHIIIIIHHHHHHHHHHHHHHHHHHTTTSTTHHHHHHHHHHHHHS----HHHHHHHHT--HHHHHHHHHHHHHTTS------TT-----HHHHTTTTTTS-EEEE--STTHHHHHHHHTTT-S-EEEE-SSSSTTSPPPP--HHHHHHHHHTT-EEE-SPEEEEEEETTEEEEEEETTS-EEE-SEEEE-PPP--S-HHHHHTT--EEEETTEEEE-B-TT-BBSSTT-B--GGGT-TT--HHHHHHHHHHHHHHHHHHHHHHHHHHHHHHHHHHHHHTS----------------------------

Sequence (334 aa):
MTSSTPNRDRDSAGPDVDASGIDWGSGGIETQFGWSIQAVYQGFVRTAQTAVADVPGGPRGYQVLVAITTEEPTSQLALAQRLGIDKTQMTYVIDALAERGHVERQPHPSDRRIRPYCDGYEVRDRRIGVLATGPGSLHHVQMLRQWSADVTFLIAGGMADGQPLDFDDATRAGIDARGIRVEEAAVVRVLGELGALEGVELADGRILPLDSLFAMPGVAPRDGIARALGATTEDAPWGPFVAADPMGQTSVPGLLIAGNASSGSANVPVAMAAGTMAGAMANAGMVTEDVATAVAATATAAADQAPVASPAGRMSASSPAATSVSTSSPVSAS

InterPro domains:
  IPR000835 MarR-type HTH domain [PF01047] (62-114)
  IPR000835 MarR-type HTH domain [SM00347] (50-141)
  IPR036188 FAD/NAD(P)-binding domain superfamily [G3DSA:3.50.50.60] (116-216)
  IPR036188 FAD/NAD(P)-binding domain superfamily [G3DSA:3.50.50.60] (217-279)
  IPR036188 FAD/NAD(P)-binding domain superfamily [SSF51905] (124-282)
  IPR036388 Winged helix-like DNA-binding domain superfamily [G3DSA:1.10.10.10] (27-115)
  IPR036390 Winged helix DNA-binding domain superfamily [SSF46785] (30-115)

Foldseek 3Di:
DDDDDDDDDPPPDDPDDPPVPQDPPPVSCVPVVVVVVVVVVVVVQVVQQVVQVVQQLGNLLVLLLCDVVVDPDDDLVVSCVVVVNPSVSSVRSVVRCVVVPNDDDDDDFPDQADDCVPCLQVQAQWAEEEEEADPCSLVVQVSSLVRHLRYEYEQAARYPVRAGDDDDPVSVVVCVVSVHHYDDFHFPAFDDTVQQGQATAGPVRDTDGGRGYHYDHQDDAPCVVVVVLPFDWDQDPRGIARDADQLQHTPRPLDGDFDCNHPVPDDPVRRVVSVVSVVVVNVVSVVVVVVVVVVVVVVVVVVVPPDDPDPPDDDDDDDDDDDDDDDDDDDDDD